Protein 2Y7L (pdb70)

Radius of gyration: 22.18 Å; Cα contacts (8 Å, |Δi|>4): 935; chains: 2; bounding box: 36×71×47 Å

Secondary structure (DSSP, 8-state):
--B----EEEEEEEEE---SSSPPSSTTSS-EEEEEEEEEETTT--TT-EEEEEEETEEEESSS-SEEEEEETTEEEEEEEEE--TTT-SEEEEEEEEPP-SS--SEEEEEEEEEEEE----SSSHHHHHHTTS--SEEEEEEEEETTEEEEEEEEEPPP-S-TTS-EEEEEEEGGGTEEEEEEEPPP-TT-EEEEEEEEEE-TTEEEEEEEEEEEEEESB-TTS-BS--B---EEEEE-SSEEEEEE--B-TTEEEEEEEEEEESSTTEEEEEE--EEEETTS-EEE--EEEEEEPPPP---EEEEEEE--/-EEEE--

Sequence (319 aa):
RKTTITGVFNSFDSLTWTRSVEYVYKGPETPTWNAVLGWSLNSTTADPGDTFTLILPCVFKFITTQTSVDLTADGVSYATCDFNAGEEFTTFSSLSCTVNSVSVSYARVSGTVKLPITFNVGGTGSSSVDLADSKCFTAGKNTVTFMDGDTKISTTVDFDASPVSPSGYITSSRIIPSLNKLSSLFVVPQCENGYTSGIMGFVASNGATIDCSSNVVNIGISKGLNDWNFPVSSESFSYTKTCTSTSITVEFQNVPAGYRPFVDAYISAENIDKYTLTYANEYTCENGNTVVDPFTLTWWGYKNSEADSDGDVIVVAKQAGDV

GO terms:
  GO:0007155 cell adhesion (P, IDA)
  GO:0043709 cell adhesion involved in single-species biofilm formation (P, IMP)
  GO:0043710 cell adhesion involved in multi-species biofilm formation (P, IMP)

Solvent-accessible surface area: 13767 Å² total; per-residue (Å²): 266,98,97,21,84,28,5,1,77,40,15,73,45,20,75,41,73,123,21,7,112,119,19,56,83,0,0,10,1,0,0,5,14,0,34,0,4,1,44,2,52,46,121,87,5,73,75,38,2,61,1,59,0,52,0,36,22,0,2,1,9,0,15,123,47,115,33,8,48,0,33,1,124,78,65,36,9,0,38,0,67,28,65,35,0,5,23,129,57,46,78,0,14,0,47,3,54,2,35,93,46,130,109,82,16,12,113,2,57,16,45,1,90,0,0,0,1,0,1,0,0,6,2,10,24,98,20,0,30,43,4,3,140,35,20,85,43,27,157,18,85,1,35,0,53,1,44,150,63,141,11,59,26,79,14,91,0,64,45,16,103,76,65,74,64,30,78,10,33,17,1,6,12,0,50,78,62,111,50,0,3,0,1,0,0,1,8,79,2,127,86,0,0,63,40,4,44,0,0,1,74,9,44,163,41,7,62,7,25,47,96,57,34,42,26,0,5,0,101,28,37,25,61,3,6,7,0,40,19,46,66,105,31,67,90,88,100,74,36,62,62,77,23,2,50,0,104,3,111,100,1,73,59,51,42,13,0,0,0,2,0,26,0,41,16,168,77,48,64,101,7,33,0,54,0,40,1,51,28,18,31,75,164,42,135,75,57,98,65,77,31,36,12,20,7,89,20,20,166,71,39,125,5,85,24,86,12,106,51,85,103,150,120,143,74,14,5,0,10

CATH classification: 2.60.40.1280 (+1 more: 2.60.40.2430)

Foldseek 3Di:
DEEDWCQFPAFDDKDADAFDPDFDFFQQGWWIKIKTKGKFFCVRADFFHKWKKKFAQWAFFQAPDQWAFADAPPWGQKIWGWAGCHLPARITMTIMGGHDGPDDFGMKMWMKITITGGALAAAQRPSNLVNVPVDAAAKDKGWMGIPPDIYIDIDGGHFGPDDLQAKDWDWAQRPVVQKIKIKIWAGDQQFWFFKWKKWKFWDPQKWWDPVFKAKAKAQFHGSHSHGNHGHDFDWDWDGDRGIIMIIGGIDGHRIIIMMMTMMHGNPSFWIKIKIFHWTGHDVGDIDTDIDMDIHGDTHGDDMHMYIDTHGD/DDDDDDD

Structure (mmCIF, N/CA/C/O backbone):
data_2Y7L
#
_entry.id   2Y7L
#
_cell.length_a   35.581
_cell.length_b   69.273
_cell.length_c   122.223
_cell.angle_alpha   90.00
_cell.angle_beta   90.00
_cell.angle_gamma   90.00
#
_symmetry.space_group_name_H-M   'P 21 21 21'
#
loop_
_entity.id
_entity.type
_entity.pdbx_description
1 polymer 'AGGLUTININ-LIKE ALS9 PROTEIN'
2 polymer 'FIBRINOGEN GAMMA CHAIN, ISOFORM CRA_A'
3 water water
#
loop_
_atom_site.group_PDB
_atom_site.id
_atom_site.type_symbol
_atom_site.label_atom_id
_atom_site.label_alt_id
_atom_site.label_comp_id
_atom_site.label_asym_id
_atom_site.label_entity_id
_atom_site.label_seq_id
_atom_site.pdbx_PDB_ins_code
_atom_site.Cartn_x
_atom_site.Cartn_y
_atom_site.Cartn_z
_atom_site.occupancy
_atom_site.B_iso_or_equiv
_atom_site.auth_seq_id
_atom_site.auth_comp_id
_atom_site.auth_asym_id
_atom_site.auth_atom_id
_atom_site.pdbx_PDB_model_num
ATOM 1 N N . ARG A 1 1 ? 8.464 -13.417 -15.102 0.75 35.70 0 ARG A N 1
ATOM 2 C CA . ARG A 1 1 ? 8.490 -13.819 -16.527 0.75 32.77 0 ARG A CA 1
ATOM 3 C C . ARG A 1 1 ? 7.214 -13.446 -17.261 0.75 30.30 0 ARG A C 1
ATOM 4 O O . ARG A 1 1 ? 7.306 -13.186 -18.456 0.75 31.51 0 ARG A O 1
ATOM 12 N N . LYS A 1 2 ? 6.039 -13.417 -16.602 1.00 25.39 1 LYS A N 1
ATOM 13 C CA . LYS A 1 2 ? 4.788 -13.232 -17.354 1.00 24.24 1 LYS A CA 1
ATOM 14 C C . LYS A 1 2 ? 4.031 -11.960 -16.917 1.00 21.83 1 LYS A C 1
ATOM 15 O O . LYS A 1 2 ? 4.353 -11.396 -15.867 1.00 22.10 1 LYS A O 1
ATOM 21 N N . THR A 1 3 ? 3.092 -11.537 -17.769 1.00 20.32 2 THR A N 1
ATOM 22 C CA A THR A 1 3 ? 2.184 -10.415 -17.520 0.50 18.64 2 THR A CA 1
ATOM 23 C CA B THR A 1 3 ? 2.199 -10.422 -17.462 0.50 19.44 2 THR A CA 1
ATOM 24 C C . THR A 1 3 ? 0.889 -10.950 -16.963 1.00 18.81 2 THR A C 1
ATOM 25 O O . THR A 1 3 ? 0.263 -11.854 -17.558 1.00 21.35 2 THR A O 1
ATOM 32 N N . ILE A 1 4 ? 0.473 -10.424 -15.820 1.00 15.24 3 ILE A N 1
ATOM 33 C CA . ILE A 1 4 ? -0.813 -10.816 -15.302 1.00 15.73 3 ILE A CA 1
ATOM 34 C C . ILE A 1 4 ? -1.762 -9.642 -15.412 1.00 14.72 3 ILE A C 1
ATOM 35 O O . ILE A 1 4 ? -1.272 -8.506 -15.585 1.00 14.10 3 ILE A O 1
ATOM 40 N N . THR A 1 5 ? -3.033 -9.896 -15.426 1.00 14.32 4 THR A N 1
ATOM 41 C CA . THR A 1 5 ? -3.995 -8.792 -15.582 1.00 14.91 4 THR A CA 1
ATOM 42 C C . THR A 1 5 ? -5.061 -8.967 -14.546 1.00 15.83 4 THR A C 1
ATOM 43 O O . THR A 1 5 ? -5.225 -10.043 -13.931 1.00 17.46 4 THR A O 1
ATOM 47 N N . GLY A 1 6 ? -5.835 -7.917 -14.373 1.00 15.25 5 GLY A N 1
ATOM 48 C CA . GLY A 1 6 ? -6.900 -7.959 -13.385 1.00 15.34 5 GLY A CA 1
ATOM 49 C C . GLY A 1 6 ? -6.476 -7.886 -11.916 1.00 14.63 5 GLY A C 1
ATOM 50 O O . GLY A 1 6 ? -7.262 -8.248 -11.029 1.00 14.85 5 GLY A O 1
ATOM 51 N N . VAL A 1 7 ? -5.258 -7.419 -11.637 1.00 11.60 6 VAL A N 1
ATOM 52 C CA . VAL A 1 7 ? -4.826 -7.196 -10.267 1.00 11.66 6 VAL A CA 1
ATOM 53 C C . VAL A 1 7 ? -5.619 -6.046 -9.592 1.00 9.61 6 VAL A C 1
ATOM 54 O O . VAL A 1 7 ? -6.100 -6.182 -8.453 1.00 10.64 6 VAL A O 1
ATOM 58 N N . PHE A 1 8 ? -5.765 -4.946 -10.372 1.00 9.50 7 PHE A N 1
ATOM 59 C CA . PHE A 1 8 ? -6.680 -3.874 -9.941 1.00 9.39 7 PHE A CA 1
ATOM 60 C C . PHE A 1 8 ? -8.069 -4.225 -10.331 1.00 9.92 7 PHE A C 1
ATOM 61 O O . PHE A 1 8 ? -8.379 -4.249 -11.520 1.00 12.79 7 PHE A O 1
ATOM 69 N N . ASN A 1 9 ? -8.889 -4.486 -9.311 1.00 10.01 8 ASN A N 1
ATOM 70 C CA . ASN A 1 9 ? -10.199 -5.116 -9.531 1.00 10.67 8 ASN A CA 1
ATOM 71 C C . ASN A 1 9 ? -11.430 -4.331 -9.122 1.00 9.96 8 ASN A C 1
ATOM 72 O O . ASN A 1 9 ? -12.559 -4.746 -9.359 1.00 12.08 8 ASN A O 1
ATOM 77 N N . SER A 1 10 ? -11.190 -3.088 -8.634 1.00 9.55 9 SER A N 1
ATOM 78 C CA . SER A 1 10 ? -12.349 -2.247 -8.296 1.00 9.52 9 SER A CA 1
ATOM 79 C C . SER A 1 10 ? -11.898 -0.797 -8.246 1.00 8.74 9 SER A C 1
ATOM 80 O O . SER A 1 10 ? -10.748 -0.537 -7.888 1.00 8.25 9 SER A O 1
ATOM 83 N N . PHE A 1 11 ? -12.805 0.119 -8.522 1.00 8.80 10 PHE A N 1
ATOM 84 C CA . PHE A 1 11 ? -12.555 1.546 -8.347 1.00 7.49 10 PHE A CA 1
ATOM 85 C C . PHE A 1 11 ? -13.504 1.991 -7.286 1.00 9.07 10 PHE A C 1
ATOM 86 O O . PHE A 1 11 ? -14.742 2.130 -7.520 1.00 11.31 10 PHE A O 1
ATOM 94 N N . ASP A 1 12 ? -13.011 2.131 -6.073 1.00 8.98 11 ASP A N 1
ATOM 95 C CA . ASP A 1 12 ? -13.819 2.290 -4.841 1.00 9.68 11 ASP A CA 1
ATOM 96 C C . ASP A 1 12 ? -14.347 3.669 -4.613 1.00 9.71 11 ASP A C 1
ATOM 97 O O . ASP A 1 12 ? -15.523 3.881 -4.292 1.00 10.44 11 ASP A O 1
ATOM 102 N N . SER A 1 13 ? -13.508 4.693 -4.864 1.00 8.45 12 SER A N 1
ATOM 103 C CA . SER A 1 13 ? -13.943 6.093 -4.605 1.00 7.97 12 SER A CA 1
ATOM 104 C C . SER A 1 13 ? -13.029 7.053 -5.281 1.00 6.41 12 SER A C 1
ATOM 105 O O . SER A 1 13 ? -11.891 6.686 -5.626 1.00 7.18 12 SER A O 1
ATOM 108 N N . LEU A 1 14 ? -13.504 8.258 -5.575 1.00 7.41 13 LEU A N 1
ATOM 109 C CA . LEU A 1 14 ? -12.725 9.350 -6.209 1.00 6.46 13 LEU A CA 1
ATOM 110 C C . LEU A 1 14 ? -13.166 10.633 -5.529 1.00 7.30 13 LEU A C 1
ATOM 111 O O . LEU A 1 14 ? -14.294 11.059 -5.721 1.00 8.91 13 LEU A O 1
ATOM 116 N N . THR A 1 15 ? -12.258 11.242 -4.771 1.00 7.21 14 THR A N 1
ATOM 117 C CA . THR A 1 15 ? -12.598 12.300 -3.827 1.00 8.39 14 THR A CA 1
ATOM 118 C C . THR A 1 15 ? -11.574 13.431 -4.014 1.00 7.40 14 THR A C 1
ATOM 119 O O . THR A 1 15 ? -10.364 13.224 -4.033 1.00 7.89 14 THR A O 1
ATOM 123 N N . TRP A 1 16 ? -12.055 14.646 -4.057 1.00 7.25 15 TRP A N 1
ATOM 124 C CA . TRP A 1 16 ? -11.180 15.792 -4.184 1.00 7.40 15 TRP A CA 1
ATOM 125 C C . TRP A 1 16 ? -10.911 16.425 -2.861 1.00 8.09 15 TRP A C 1
ATOM 126 O O . TRP A 1 16 ? -11.855 16.656 -2.067 1.00 9.90 15 TRP A O 1
ATOM 137 N N . THR A 1 17 ? -9.669 16.781 -2.595 1.00 7.70 16 THR A N 1
ATOM 138 C CA . THR A 1 17 ? -9.277 17.599 -1.421 1.00 9.77 16 THR A CA 1
ATOM 139 C C . THR A 1 17 ? -8.358 18.696 -1.909 1.00 8.00 16 THR A C 1
ATOM 140 O O . THR A 1 17 ? -7.381 18.463 -2.593 1.00 8.24 16 THR A O 1
ATOM 144 N N . ARG A 1 18 ? -8.628 19.919 -1.465 1.00 7.46 17 ARG A N 1
ATOM 145 C CA . ARG A 1 18 ? -7.827 21.041 -1.947 1.00 7.92 17 ARG A CA 1
ATOM 146 C C . ARG A 1 18 ? -6.352 20.960 -1.539 1.00 7.42 17 ARG A C 1
ATOM 147 O O . ARG A 1 18 ? -5.998 20.809 -0.371 1.00 9.29 17 ARG A O 1
ATOM 155 N N . SER A 1 19 ? -5.478 21.077 -2.573 1.00 6.28 18 SER A N 1
ATOM 156 C CA . SER A 1 19 ? -4.050 21.139 -2.311 1.00 6.66 18 SER A CA 1
ATOM 157 C C . SER A 1 19 ? -3.384 22.367 -2.933 1.00 7.69 18 SER A C 1
ATOM 158 O O . SER A 1 19 ? -2.119 22.480 -2.883 1.00 9.32 18 SER A O 1
ATOM 161 N N . VAL A 1 20 ? -4.205 23.322 -3.425 1.00 6.58 19 VAL A N 1
ATOM 162 C CA . VAL A 1 20 ? -3.606 24.528 -3.984 1.00 7.22 19 VAL A CA 1
ATOM 163 C C . VAL A 1 20 ? -4.566 25.677 -3.584 1.00 7.54 19 VAL A C 1
ATOM 164 O O . VAL A 1 20 ? -5.746 25.511 -3.539 1.00 8.07 19 VAL A O 1
ATOM 168 N N . GLU A 1 21 ? -4.061 26.877 -3.377 1.00 8.06 20 GLU A N 1
ATOM 169 C CA . GLU A 1 21 ? -4.892 28.045 -3.143 1.00 8.30 20 GLU A CA 1
ATOM 170 C C . GLU A 1 21 ? -5.436 28.576 -4.486 1.00 8.66 20 GLU A C 1
ATOM 171 O O . GLU A 1 21 ? -4.875 28.326 -5.593 1.00 8.19 20 GLU A O 1
ATOM 177 N N . TYR A 1 22 ? -6.553 29.326 -4.436 1.00 9.18 21 TYR A N 1
ATOM 178 C CA . TYR A 1 22 ? -7.037 30.192 -5.528 1.00 9.01 21 TYR A CA 1
ATOM 179 C C . TYR A 1 22 ? -7.836 29.462 -6.594 1.00 9.19 21 TYR A C 1
ATOM 180 O O . TYR A 1 22 ? -8.928 29.905 -6.970 1.00 12.78 21 TYR A O 1
ATOM 189 N N . VAL A 1 23 ? -7.384 28.305 -7.014 1.00 7.86 22 VAL A N 1
ATOM 190 C CA . VAL A 1 23 ? -7.983 27.667 -8.143 1.00 7.76 22 VAL A CA 1
ATOM 191 C C . VAL A 1 23 ? -9.335 27.068 -7.778 1.00 7.75 22 VAL A C 1
ATOM 192 O O . VAL A 1 23 ? -9.478 26.452 -6.715 1.00 8.26 22 VAL A O 1
ATOM 196 N N . TYR A 1 24 ? -10.320 27.244 -8.656 1.00 7.10 23 TYR A N 1
ATOM 197 C CA . TYR A 1 24 ? -11.626 26.630 -8.475 1.00 7.36 23 TYR A CA 1
ATOM 198 C C . TYR A 1 24 ? -11.490 25.100 -8.400 1.00 6.94 23 TYR A C 1
ATOM 199 O O . TYR A 1 24 ? -10.567 24.488 -8.977 1.00 7.97 23 TYR A O 1
ATOM 208 N N . LYS A 1 25 ? -12.492 24.427 -7.844 1.00 8.07 24 LYS A N 1
ATOM 209 C CA . LYS A 1 25 ? -12.522 22.941 -7.809 1.00 7.63 24 LYS A CA 1
ATOM 210 C C . LYS A 1 25 ? -12.915 22.466 -9.170 1.00 7.19 24 LYS A C 1
ATOM 211 O O . LYS A 1 25 ? -13.919 22.809 -9.739 1.00 8.36 24 LYS A O 1
ATOM 217 N N . GLY A 1 26 ? -12.135 21.561 -9.712 1.00 8.12 25 GLY A N 1
ATOM 218 C CA . GLY A 1 26 ? -12.403 21.012 -11.049 1.00 8.22 25 GLY A CA 1
ATOM 219 C C . GLY A 1 26 ? -11.409 19.830 -11.276 1.00 6.15 25 GLY A C 1
ATOM 220 O O . GLY A 1 26 ? -10.579 19.511 -10.382 1.00 6.98 25 GLY A O 1
ATOM 221 N N . PRO A 1 27 ? -11.570 19.166 -12.416 1.00 6.43 26 PRO A N 1
ATOM 222 C CA . PRO A 1 27 ? -10.751 17.966 -12.711 1.00 5.73 26 PRO A CA 1
ATOM 223 C C . PRO A 1 27 ? -9.235 18.167 -12.632 1.00 5.02 26 PRO A C 1
ATOM 224 O O . PRO A 1 27 ? -8.515 17.183 -12.294 1.00 4.65 26 PRO A O 1
ATOM 228 N N . GLU A 1 28 ? -8.742 19.339 -13.076 1.00 5.68 27 GLU A N 1
ATOM 229 C CA . GLU A 1 28 ? -7.288 19.579 -13.003 1.00 5.08 27 GLU A CA 1
ATOM 230 C C . GLU A 1 28 ? -6.741 20.010 -11.672 1.00 4.92 27 GLU A C 1
ATOM 231 O O . GLU A 1 28 ? -5.501 20.062 -11.507 1.00 5.33 27 GLU A O 1
ATOM 237 N N . THR A 1 29 ? -7.670 20.363 -10.718 1.00 5.15 28 THR A N 1
ATOM 238 C CA . THR A 1 29 ? -7.222 20.995 -9.530 1.00 5.91 28 THR A CA 1
ATOM 239 C C . THR A 1 29 ? -6.656 19.997 -8.505 1.00 5.40 28 THR A C 1
ATOM 240 O O . THR A 1 29 ? -7.355 19.091 -8.128 1.00 6.24 28 THR A O 1
ATOM 244 N N . PRO A 1 30 ? -5.378 20.232 -8.075 1.00 4.78 29 PRO A N 1
ATOM 245 C CA . PRO A 1 30 ? -4.862 19.287 -7.045 1.00 5.96 29 PRO A CA 1
ATOM 246 C C . PRO A 1 30 ? -5.774 19.318 -5.807 1.00 6.18 29 PRO A C 1
ATOM 247 O O . PRO A 1 30 ? -6.136 20.431 -5.314 1.00 5.72 29 PRO A O 1
ATOM 251 N N . THR A 1 31 ? -6.157 18.167 -5.243 1.00 5.56 30 THR A N 1
ATOM 252 C CA . THR A 1 31 ? -5.750 16.794 -5.633 1.00 4.43 30 THR A CA 1
ATOM 253 C C . THR A 1 31 ? -6.990 15.919 -5.591 1.00 5.28 30 THR A C 1
ATOM 254 O O . THR A 1 31 ? -7.768 15.938 -4.579 1.00 6.26 30 THR A O 1
ATOM 258 N N . TRP A 1 32 ? -7.085 15.058 -6.578 1.00 5.34 31 TRP A N 1
ATOM 259 C CA . TRP A 1 32 ? -8.072 13.943 -6.573 1.00 4.82 31 TRP A CA 1
ATOM 260 C C . TRP A 1 32 ? -7.406 12.696 -6.060 1.00 5.41 31 TRP A C 1
ATOM 261 O O . TRP A 1 32 ? -6.289 12.383 -6.424 1.00 6.17 31 TRP A O 1
ATOM 272 N N . ASN A 1 33 ? -8.066 11.990 -5.161 1.00 4.93 32 ASN A N 1
ATOM 273 C CA . ASN A 1 33 ? -7.558 10.695 -4.663 1.00 5.48 32 ASN A CA 1
ATOM 274 C C . ASN A 1 33 ? -8.472 9.604 -5.139 1.00 5.78 32 ASN A C 1
ATOM 275 O O . ASN A 1 33 ? -9.697 9.605 -4.830 1.00 6.15 32 ASN A O 1
ATOM 280 N N . ALA A 1 34 ? -7.861 8.700 -5.935 1.00 5.17 33 ALA A N 1
ATOM 281 C CA . ALA A 1 34 ? -8.572 7.487 -6.443 1.00 5.56 33 ALA A CA 1
ATOM 282 C C . ALA A 1 34 ? -8.198 6.347 -5.546 1.00 6.53 33 ALA A C 1
ATOM 283 O O . ALA A 1 34 ? -7.006 6.039 -5.420 1.00 6.62 33 ALA A O 1
ATOM 285 N N . VAL A 1 35 ? -9.178 5.685 -4.944 1.00 5.92 34 VAL A N 1
ATOM 286 C CA . VAL A 1 35 ? -8.941 4.491 -4.143 1.00 6.78 34 VAL A CA 1
ATOM 287 C C . VAL A 1 35 ? -9.375 3.286 -4.921 1.00 6.87 34 VAL A C 1
ATOM 288 O O . VAL A 1 35 ? -10.528 3.189 -5.336 1.00 7.96 34 VAL A O 1
ATOM 292 N N . LEU A 1 36 ? -8.412 2.359 -5.182 1.00 6.97 35 LEU A N 1
ATOM 293 C CA . LEU A 1 36 ? -8.646 1.184 -6.003 1.00 6.93 35 LEU A CA 1
ATOM 294 C C . LEU A 1 36 ? -8.438 -0.059 -5.218 1.00 7.57 35 LEU A C 1
ATOM 295 O O . LEU A 1 36 ? -7.573 -0.091 -4.344 1.00 8.66 35 LEU A O 1
ATOM 300 N N . GLY A 1 37 ? -9.245 -1.091 -5.492 1.00 7.42 36 GLY A N 1
ATOM 301 C CA . GLY A 1 37 ? -9.015 -2.458 -4.867 1.00 7.82 36 GLY A CA 1
ATOM 302 C C . GLY A 1 37 ? -7.999 -3.193 -5.678 1.00 8.39 36 GLY A C 1
ATOM 303 O O . GLY A 1 37 ? -7.953 -3.095 -6.948 1.00 9.92 36 GLY A O 1
ATOM 304 N N . TRP A 1 38 ? -7.127 -3.961 -4.978 1.00 7.64 37 TRP A N 1
ATOM 305 C CA . TRP A 1 38 ? -6.113 -4.793 -5.657 1.00 9.07 37 TRP A CA 1
ATOM 306 C C . TRP A 1 38 ? -6.053 -6.175 -4.984 1.00 9.87 37 TRP A C 1
ATOM 307 O O . TRP A 1 38 ? -6.408 -6.351 -3.791 1.00 10.22 37 TRP A O 1
ATOM 318 N N . SER A 1 39 ? -5.673 -7.202 -5.759 1.00 10.70 38 SER A N 1
ATOM 319 C CA . SER A 1 39 ? -5.545 -8.572 -5.142 1.00 13.03 38 SER A CA 1
ATOM 320 C C . SER A 1 39 ? -4.433 -9.269 -5.905 1.00 12.05 38 SER A C 1
ATOM 321 O O . SER A 1 39 ? -4.332 -9.175 -7.159 1.00 13.09 38 SER A O 1
ATOM 324 N N . LEU A 1 40 ? -3.628 -10.033 -5.152 1.00 11.82 39 LEU A N 1
ATOM 325 C CA . LEU A 1 40 ? -2.660 -10.960 -5.722 1.00 14.00 39 LEU A CA 1
ATOM 326 C C . LEU A 1 40 ? -2.884 -12.363 -5.140 1.00 14.64 39 LEU A C 1
ATOM 327 O O . LEU A 1 40 ? -3.033 -12.545 -3.933 1.00 15.43 39 LEU A O 1
ATOM 332 N N . ASN A 1 41 ? -2.844 -13.375 -5.994 1.00 15.74 40 ASN A N 1
ATOM 333 C CA . ASN A 1 41 ? -3.004 -14.802 -5.519 1.00 17.11 40 ASN A CA 1
ATOM 334 C C . ASN A 1 41 ? -1.716 -15.531 -5.877 1.00 17.89 40 ASN A C 1
ATOM 335 O O . ASN A 1 41 ? -1.301 -15.484 -7.011 1.00 17.91 40 ASN A O 1
ATOM 340 N N . SER A 1 42 ? -1.042 -16.190 -4.932 1.00 19.11 41 SER A N 1
ATOM 341 C CA . SER A 1 42 ? 0.248 -16.800 -5.304 1.00 21.29 41 SER A CA 1
ATOM 342 C C . SER A 1 42 ? 0.096 -18.005 -6.226 1.00 21.67 41 SER A C 1
ATOM 343 O O . SER A 1 42 ? 1.079 -18.425 -6.831 1.00 22.56 41 SER A O 1
ATOM 346 N N . THR A 1 43 ? -1.119 -18.512 -6.340 1.00 22.06 42 THR A N 1
ATOM 347 C CA . THR A 1 43 ? -1.429 -19.580 -7.289 1.00 23.25 42 THR A CA 1
ATOM 348 C C . THR A 1 43 ? -1.392 -19.043 -8.731 1.00 23.64 42 THR A C 1
ATOM 349 O O . THR A 1 43 ? -1.261 -19.825 -9.677 1.00 25.83 42 THR A O 1
ATOM 353 N N . THR A 1 44 ? -1.495 -17.729 -8.941 1.00 23.05 43 THR A N 1
ATOM 354 C CA . THR A 1 44 ? -1.613 -17.200 -10.291 1.00 22.51 43 THR A CA 1
ATOM 355 C C . THR A 1 44 ? -0.631 -16.056 -10.575 1.00 22.28 43 THR A C 1
ATOM 356 O O . THR A 1 44 ? -0.597 -15.516 -11.702 1.00 23.41 43 THR A O 1
ATOM 360 N N . ALA A 1 45 ? 0.180 -15.682 -9.572 1.00 20.77 44 ALA A N 1
ATOM 361 C CA . ALA A 1 45 ? 1.188 -14.643 -9.698 1.00 20.18 44 ALA A CA 1
ATOM 362 C C . ALA A 1 45 ? 2.472 -15.069 -8.979 1.00 20.94 44 ALA A C 1
ATOM 363 O O . ALA A 1 45 ? 2.412 -15.445 -7.800 1.00 20.56 44 ALA A O 1
ATOM 365 N N . ASP A 1 46 ? 3.610 -14.954 -9.661 1.00 21.08 45 ASP A N 1
ATOM 366 C CA . ASP A 1 46 ? 4.952 -15.213 -9.114 1.00 21.86 45 ASP A CA 1
ATOM 367 C C . ASP A 1 46 ? 5.760 -13.942 -8.985 1.00 20.75 45 ASP A C 1
ATOM 368 O O . ASP A 1 46 ? 5.534 -13.010 -9.773 1.00 20.06 45 ASP A O 1
ATOM 373 N N . PRO A 1 47 ? 6.696 -13.860 -8.033 1.00 19.39 46 PRO A N 1
ATOM 374 C CA . PRO A 1 47 ? 7.645 -12.777 -7.962 1.00 19.37 46 PRO A CA 1
ATOM 375 C C . PRO A 1 47 ? 8.344 -12.548 -9.284 1.00 18.75 46 PRO A C 1
ATOM 376 O O . PRO A 1 47 ? 8.784 -13.521 -9.948 1.00 20.49 46 PRO A O 1
ATOM 380 N N . GLY A 1 48 ? 8.382 -11.265 -9.711 1.00 18.92 47 GLY A N 1
ATOM 381 C CA . GLY A 1 48 ? 8.878 -10.893 -11.030 1.00 17.97 47 GLY A CA 1
ATOM 382 C C . GLY A 1 48 ? 7.826 -10.730 -12.117 1.00 17.43 47 GLY A C 1
ATOM 383 O O . GLY A 1 48 ? 8.106 -10.153 -13.135 1.00 18.85 47 GLY A O 1
ATOM 384 N N . ASP A 1 49 ? 6.636 -11.253 -11.909 1.00 16.58 48 ASP A N 1
ATOM 385 C CA . ASP A 1 49 ? 5.544 -11.079 -12.862 1.00 16.25 48 ASP A CA 1
ATOM 386 C C . ASP A 1 49 ? 5.221 -9.540 -12.880 1.00 15.40 48 ASP A C 1
ATOM 387 O O . ASP A 1 49 ? 5.403 -8.838 -11.866 1.00 15.78 48 ASP A O 1
ATOM 392 N N . THR A 1 50 ? 4.816 -9.049 -14.046 1.00 14.63 49 THR A N 1
ATOM 393 C CA . THR A 1 50 ? 4.476 -7.609 -14.184 1.00 14.18 49 THR A CA 1
ATOM 394 C C . THR A 1 50 ? 2.992 -7.452 -14.537 1.00 13.00 49 THR A C 1
ATOM 395 O O . THR A 1 50 ? 2.308 -8.351 -14.963 1.00 14.47 49 THR A O 1
ATOM 399 N N . PHE A 1 51 ? 2.456 -6.245 -14.206 1.00 11.71 50 PHE A N 1
ATOM 400 C CA . PHE A 1 51 ? 1.069 -5.866 -14.503 1.00 10.57 50 PHE A CA 1
ATOM 401 C C . PHE A 1 51 ? 1.063 -4.347 -14.592 1.00 11.02 50 PHE A C 1
ATOM 402 O O . PHE A 1 51 ? 1.899 -3.695 -14.016 1.00 11.61 50 PHE A O 1
ATOM 410 N N . THR A 1 52 ? 0.092 -3.834 -15.286 1.00 11.05 51 THR A N 1
ATOM 411 C CA . THR A 1 52 ? 0.045 -2.389 -15.627 1.00 12.06 51 THR A CA 1
ATOM 412 C C . THR A 1 52 ? -1.375 -1.898 -15.479 1.00 10.51 51 THR A C 1
ATOM 413 O O . THR A 1 52 ? -2.364 -2.555 -15.877 1.00 13.42 51 THR A O 1
ATOM 417 N N . LEU A 1 53 ? -1.470 -0.652 -14.983 1.00 8.78 52 LEU A N 1
ATOM 418 C CA . LEU A 1 53 ? -2.766 -0.026 -14.878 1.00 7.72 52 LEU A CA 1
ATOM 419 C C . LEU A 1 53 ? -2.729 1.221 -15.778 1.00 6.96 52 LEU A C 1
ATOM 420 O O . LEU A 1 53 ? -1.775 2.015 -15.664 1.00 7.37 52 LEU A O 1
ATOM 425 N N . ILE A 1 54 ? -3.706 1.400 -16.647 1.00 6.72 53 ILE A N 1
ATOM 426 C CA . ILE A 1 54 ? -3.789 2.549 -17.472 1.00 6.93 53 ILE A CA 1
ATOM 427 C C . ILE A 1 54 ? -4.831 3.475 -16.903 1.00 6.10 53 ILE A C 1
ATOM 428 O O . ILE A 1 54 ? -5.982 3.092 -16.584 1.00 7.05 53 ILE A O 1
ATOM 433 N N . LEU A 1 55 ? -4.488 4.772 -16.880 1.00 6.24 54 LEU A N 1
ATOM 434 C CA . LEU A 1 55 ? -5.356 5.826 -16.324 1.00 5.75 54 LEU A CA 1
ATOM 435 C C . LEU A 1 55 ? -5.654 6.838 -17.419 1.00 7.06 54 LEU A C 1
ATOM 436 O O . LEU A 1 55 ? -4.909 7.906 -17.560 1.00 5.56 54 LEU A O 1
ATOM 441 N N . PRO A 1 56 ? -6.701 6.596 -18.236 1.00 5.75 55 PRO A N 1
ATOM 442 C CA . PRO A 1 56 ? -7.032 7.550 -19.322 1.00 6.36 55 PRO A CA 1
ATOM 443 C C . PRO A 1 56 ? -7.319 8.935 -18.780 1.00 6.19 55 PRO A C 1
ATOM 444 O O . PRO A 1 56 ? -7.910 9.097 -17.674 1.00 6.54 55 PRO A O 1
ATOM 448 N N . CYS A 1 57 ? -6.854 9.974 -19.519 1.00 5.60 56 CYS A N 1
ATOM 449 C CA . CYS A 1 57 ? -7.213 11.358 -19.207 1.00 6.26 56 CYS A CA 1
ATOM 450 C C . CYS A 1 57 ? -6.655 11.857 -17.889 1.00 5.85 56 CYS A C 1
ATOM 451 O O . CYS A 1 57 ? -7.138 12.854 -17.326 1.00 5.94 56 CYS A O 1
ATOM 454 N N . VAL A 1 58 ? -5.641 11.144 -17.363 1.00 5.50 57 VAL A N 1
ATOM 455 C CA . VAL A 1 58 ? -4.940 11.560 -16.150 1.00 5.18 57 VAL A CA 1
ATOM 456 C C . VAL A 1 58 ? -3.581 12.249 -16.539 1.00 5.02 57 VAL A C 1
ATOM 457 O O . VAL A 1 58 ? -2.782 11.655 -17.245 1.00 5.83 57 VAL A O 1
ATOM 461 N N . PHE A 1 59 ? -3.410 13.504 -16.131 1.00 4.94 58 PHE A N 1
ATOM 462 C CA . PHE A 1 59 ? -2.174 14.205 -16.478 1.00 4.99 58 PHE A CA 1
ATOM 463 C C . PHE A 1 59 ? -0.982 13.758 -15.697 1.00 5.30 58 PHE A C 1
ATOM 464 O O . PHE A 1 59 ? 0.083 13.555 -16.252 1.00 5.48 58 PHE A O 1
ATOM 472 N N . LYS A 1 60 ? -1.133 13.615 -14.379 1.00 4.71 59 LYS A N 1
ATOM 473 C CA . LYS A 1 60 ? 0.022 13.334 -13.525 1.00 4.73 59 LYS A CA 1
ATOM 474 C C . LYS A 1 60 ? -0.413 12.866 -12.180 1.00 4.76 59 LYS A C 1
ATOM 475 O O . LYS A 1 60 ? -1.619 12.881 -11.865 1.00 5.01 59 LYS A O 1
ATOM 481 N N . PHE A 1 61 ? 0.530 12.357 -11.400 1.00 5.65 60 PHE A N 1
ATOM 482 C CA . PHE A 1 61 ? 0.368 11.981 -9.980 1.00 5.99 60 PHE A CA 1
ATOM 483 C C . PHE A 1 61 ? 0.849 13.083 -9.166 1.00 6.45 60 PHE A C 1
ATOM 484 O O . PHE A 1 61 ? 1.959 13.619 -9.428 1.00 6.71 60 PHE A O 1
ATOM 492 N N . ILE A 1 62 ? 0.077 13.494 -8.120 1.00 5.28 61 ILE A N 1
ATOM 493 C CA . ILE A 1 62 ? 0.424 14.620 -7.256 1.00 6.05 61 ILE A CA 1
ATOM 494 C C . ILE A 1 62 ? 1.240 14.090 -6.074 1.00 6.82 61 ILE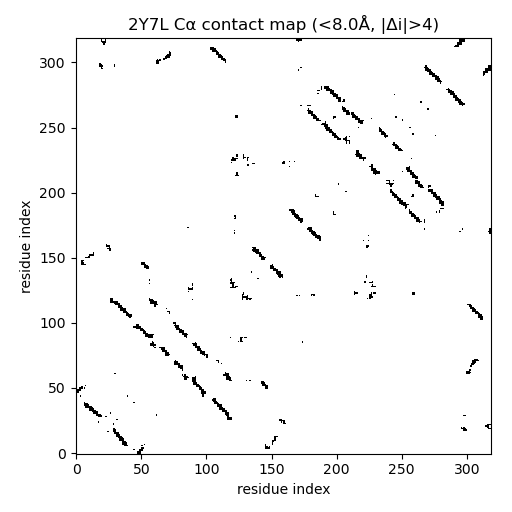 A C 1
ATOM 495 O O . ILE A 1 62 ? 0.831 14.124 -4.939 1.00 7.01 61 ILE A O 1
ATOM 500 N N . THR A 1 63 ? 2.431 13.601 -6.428 1.00 7.26 62 THR A N 1
ATOM 501 C CA . THR A 1 63 ? 3.387 13.045 -5.456 1.00 8.55 62 THR A CA 1
ATOM 502 C C . THR A 1 63 ? 4.784 13.148 -6.051 1.00 9.01 62 THR A C 1
ATOM 503 O O . THR A 1 63 ? 4.923 13.102 -7.294 1.00 11.17 62 THR A O 1
ATOM 507 N N . THR A 1 64 ? 5.776 13.319 -5.170 1.00 10.03 63 THR A N 1
ATOM 508 C CA . THR A 1 64 ? 7.183 13.214 -5.597 1.00 9.95 63 THR A CA 1
ATOM 509 C C . THR A 1 64 ? 7.698 11.766 -5.524 1.00 10.26 63 THR A C 1
ATOM 510 O O . THR A 1 64 ? 8.862 11.505 -5.931 1.00 11.80 63 THR A O 1
ATOM 514 N N . GLN A 1 65 ? 6.875 10.809 -5.112 1.00 8.87 64 GLN A N 1
ATOM 515 C CA . GLN A 1 65 ? 7.348 9.426 -5.076 1.00 9.47 64 GLN A CA 1
ATOM 516 C C . GLN A 1 65 ? 7.596 8.892 -6.427 1.00 9.11 64 GLN A C 1
ATOM 517 O O . GLN A 1 65 ? 6.799 9.178 -7.321 1.00 10.00 64 GLN A O 1
ATOM 523 N N . THR A 1 66 ? 8.632 8.079 -6.608 1.00 10.55 65 THR A N 1
ATOM 524 C CA . THR A 1 66 ? 8.836 7.439 -7.897 1.00 11.30 65 THR A CA 1
ATOM 525 C C . THR A 1 66 ? 7.937 6.201 -8.026 1.00 9.33 65 THR A C 1
ATOM 526 O O . THR A 1 66 ? 7.610 5.757 -9.125 1.00 9.60 65 THR A O 1
ATOM 530 N N . SER A 1 67 ? 7.564 5.609 -6.902 1.00 9.61 66 SER A N 1
ATOM 531 C CA . SER A 1 67 ? 6.772 4.369 -6.921 1.00 11.18 66 SER A CA 1
ATOM 532 C C . SER A 1 67 ? 5.941 4.317 -5.686 1.00 10.68 66 SER A C 1
ATOM 533 O O . SER A 1 67 ? 6.202 5.031 -4.721 1.00 10.85 66 SER A O 1
ATOM 536 N N . VAL A 1 68 ? 4.963 3.407 -5.707 1.00 9.99 67 VAL A N 1
ATOM 537 C CA . VAL A 1 68 ? 4.169 3.050 -4.521 1.00 10.77 67 VAL A CA 1
ATOM 538 C C . VAL A 1 68 ? 4.127 1.521 -4.384 1.00 9.72 67 VAL A C 1
ATOM 539 O O . VAL A 1 68 ? 4.011 0.851 -5.368 1.00 10.27 67 VAL A O 1
ATOM 543 N N . ASP A 1 69 ? 4.205 1.008 -3.149 1.00 9.51 68 ASP A N 1
ATOM 544 C CA . ASP A 1 69 ? 4.075 -0.417 -2.970 1.00 10.23 68 ASP A CA 1
ATOM 545 C C . ASP A 1 69 ? 2.688 -0.783 -2.620 1.00 10.93 68 ASP A C 1
ATOM 546 O O . ASP A 1 69 ? 1.981 -0.009 -1.920 1.00 11.36 68 ASP A O 1
ATOM 551 N N . LEU A 1 70 ? 2.283 -1.963 -3.090 1.00 9.50 69 LEU A N 1
ATOM 552 C CA . LEU A 1 70 ? 1.021 -2.566 -2.655 1.00 9.76 69 LEU A CA 1
ATOM 553 C C . LEU A 1 70 ? 1.313 -3.370 -1.346 1.00 10.32 69 LEU A C 1
ATOM 554 O O . LEU A 1 70 ? 1.990 -4.415 -1.408 1.00 10.06 69 LEU A O 1
ATOM 559 N N . THR A 1 71 ? 0.875 -2.845 -0.214 1.00 10.75 70 THR A N 1
ATOM 560 C CA . THR A 1 71 ? 1.319 -3.409 1.036 1.00 13.64 70 THR A CA 1
ATOM 561 C C . THR A 1 71 ? 0.142 -3.891 1.876 1.00 14.76 70 THR A C 1
ATOM 562 O O . THR A 1 71 ? -0.969 -3.369 1.779 1.00 16.02 70 THR A O 1
ATOM 566 N N . ALA A 1 72 ? 0.407 -4.824 2.738 1.00 14.86 71 ALA A N 1
ATOM 567 C CA . ALA A 1 72 ? -0.590 -5.260 3.787 1.00 16.25 71 ALA A CA 1
ATOM 568 C C . ALA A 1 72 ? 0.191 -5.524 5.059 1.00 18.28 71 ALA A C 1
ATOM 569 O O . ALA A 1 72 ? 1.138 -6.350 5.032 1.00 18.49 71 ALA A O 1
ATOM 571 N N . ASP A 1 73 ? -0.190 -4.847 6.165 1.00 19.60 72 ASP A N 1
ATOM 572 C CA . ASP A 1 73 ? 0.472 -4.956 7.477 1.00 21.32 72 ASP A CA 1
ATOM 573 C C . ASP A 1 73 ? 1.998 -4.822 7.352 1.00 23.01 72 ASP A C 1
ATOM 574 O O . ASP A 1 73 ? 2.746 -5.617 7.937 1.00 24.91 72 ASP A O 1
ATOM 579 N N . GLY A 1 74 ? 2.454 -3.850 6.542 1.00 21.93 73 GLY A N 1
ATOM 580 C CA . GLY A 1 74 ? 3.876 -3.561 6.444 1.00 23.26 73 GLY A CA 1
ATOM 581 C C . GLY A 1 74 ? 4.668 -4.603 5.683 1.00 23.48 73 GLY A C 1
ATOM 582 O O . GLY A 1 74 ? 5.870 -4.695 5.843 1.00 26.84 73 GLY A O 1
ATOM 583 N N . VAL A 1 75 ? 3.993 -5.482 4.943 1.00 20.42 74 VAL A N 1
ATOM 584 C CA . VAL A 1 75 ? 4.679 -6.317 3.976 1.00 18.38 74 VAL A CA 1
ATOM 585 C C . VAL A 1 75 ? 4.392 -5.835 2.508 1.00 15.80 74 VAL A C 1
ATOM 586 O O . VAL A 1 75 ? 3.255 -5.595 2.156 1.00 14.03 74 VAL A O 1
ATOM 590 N N . SER A 1 76 ? 5.444 -5.663 1.712 1.00 15.45 75 SER A N 1
ATOM 591 C CA . SER A 1 76 ? 5.300 -5.199 0.325 1.00 14.95 75 SER A CA 1
ATOM 592 C C . SER A 1 76 ? 5.173 -6.345 -0.636 1.00 14.50 75 SER A C 1
ATOM 593 O O . SER A 1 76 ? 6.117 -7.086 -0.896 1.00 18.15 75 SER A O 1
ATOM 596 N N . TYR A 1 77 ? 4.009 -6.429 -1.270 1.00 12.17 76 TYR A N 1
ATOM 597 C CA . TYR A 1 77 ? 3.694 -7.508 -2.210 1.00 11.73 76 TYR A CA 1
ATOM 598 C C . TYR A 1 77 ? 4.009 -7.174 -3.667 1.00 12.51 76 TYR A C 1
ATOM 599 O O . TYR A 1 77 ? 4.167 -8.057 -4.517 1.00 12.32 76 TYR A O 1
ATOM 608 N N . ALA A 1 78 ? 4.045 -5.852 -3.960 1.00 11.53 77 ALA A N 1
ATOM 609 C CA . ALA A 1 78 ? 4.304 -5.455 -5.323 1.00 10.57 77 ALA A CA 1
ATOM 610 C C . ALA A 1 78 ? 4.773 -4.007 -5.292 1.00 10.61 77 ALA A C 1
ATOM 611 O O . ALA A 1 78 ? 4.488 -3.311 -4.322 1.00 10.21 77 ALA A O 1
ATOM 613 N N . THR A 1 79 ? 5.520 -3.604 -6.307 1.00 10.77 78 THR A N 1
ATOM 614 C CA . THR A 1 79 ? 5.979 -2.204 -6.467 1.00 10.95 78 THR A CA 1
ATOM 615 C C . THR A 1 79 ? 5.507 -1.672 -7.779 1.00 10.52 78 THR A C 1
ATOM 616 O O . THR A 1 79 ? 5.615 -2.305 -8.781 1.00 10.64 78 THR A O 1
ATOM 620 N N . CYS A 1 80 ? 4.855 -0.517 -7.729 1.00 9.61 79 CYS A N 1
ATOM 621 C CA . CYS A 1 80 ? 4.277 0.120 -8.948 1.00 8.61 79 CYS A CA 1
ATOM 622 C C . CYS A 1 80 ? 4.959 1.449 -9.208 1.00 9.68 79 CYS A C 1
ATOM 623 O O . CYS A 1 80 ? 4.873 2.367 -8.333 1.00 10.20 79 CYS A O 1
ATOM 626 N N . ASP A 1 81 ? 5.552 1.611 -10.377 1.00 9.09 80 ASP A N 1
ATOM 627 C CA . ASP A 1 81 ? 6.217 2.854 -10.761 1.00 9.02 80 ASP A CA 1
ATOM 628 C C . ASP A 1 81 ? 5.196 3.805 -11.395 1.00 7.75 80 ASP A C 1
ATOM 629 O O . ASP A 1 81 ? 4.408 3.395 -12.223 1.00 9.04 80 ASP A O 1
ATOM 634 N N . PHE A 1 82 ? 5.331 5.077 -11.033 1.00 6.35 81 PHE A N 1
ATOM 635 C CA . PHE A 1 82 ? 4.450 6.150 -11.612 1.00 7.14 81 PHE A CA 1
ATOM 636 C C . PHE A 1 82 ? 4.924 6.565 -12.995 1.00 6.66 81 PHE A C 1
ATOM 637 O O . PHE A 1 82 ? 6.070 6.920 -13.145 1.00 8.67 81 PHE A O 1
ATOM 645 N N . ASN A 1 83 ? 4.043 6.572 -13.965 1.00 6.02 82 ASN A N 1
ATOM 646 C CA . ASN A 1 83 ? 4.388 7.054 -15.339 1.00 6.43 82 ASN A CA 1
ATOM 647 C C . ASN A 1 83 ? 3.368 8.123 -15.774 1.00 6.94 82 ASN A C 1
ATOM 648 O O . ASN A 1 83 ? 2.317 7.802 -16.325 1.00 6.26 82 ASN A O 1
ATOM 653 N N . ALA A 1 84 ? 3.632 9.356 -15.415 1.00 6.37 83 ALA A N 1
ATOM 654 C CA . ALA A 1 84 ? 2.679 10.429 -15.765 1.00 5.72 83 ALA A CA 1
ATOM 655 C C . ALA A 1 84 ? 2.549 10.689 -17.257 1.00 5.86 83 ALA A C 1
ATOM 656 O O . ALA A 1 84 ? 3.574 10.647 -17.997 1.00 7.72 83 ALA A O 1
ATOM 658 N N . GLY A 1 85 ? 1.317 10.960 -17.710 1.00 5.24 84 GLY A N 1
ATOM 659 C CA . GLY A 1 85 ? 1.106 11.297 -19.132 1.00 6.60 84 GLY A CA 1
ATOM 660 C C . GLY A 1 85 ? 1.732 12.634 -19.502 1.00 6.96 84 GLY A C 1
ATOM 661 O O . GLY A 1 85 ? 2.393 12.732 -20.573 1.00 5.87 84 GLY A O 1
ATOM 662 N N . GLU A 1 86 ? 1.503 13.641 -18.645 1.00 4.97 85 GLU A N 1
ATOM 663 C CA . GLU A 1 86 ? 1.971 14.997 -18.870 1.00 5.13 85 GLU A CA 1
ATOM 664 C C . GLU A 1 86 ? 1.650 15.435 -20.338 1.00 5.51 85 GLU A C 1
ATOM 665 O O . GLU A 1 86 ? 0.536 15.287 -20.806 1.00 6.00 85 GLU A O 1
ATOM 671 N N . GLU A 1 87 ? 2.633 15.988 -21.034 1.00 5.85 86 GLU A N 1
ATOM 672 C CA . GLU A 1 87 ? 2.445 16.375 -22.437 1.00 6.53 86 GLU A CA 1
ATOM 673 C C . GLU A 1 87 ? 2.953 15.320 -23.436 1.00 7.64 86 GLU A C 1
ATOM 674 O O . GLU A 1 87 ? 3.020 15.570 -24.679 1.00 9.42 86 GLU A O 1
ATOM 680 N N . PHE A 1 88 ? 3.314 14.157 -22.892 1.00 7.06 87 PHE A N 1
ATOM 681 C CA . PHE A 1 88 ? 3.743 13.062 -23.763 1.00 7.94 87 PHE A CA 1
ATOM 682 C C . PHE A 1 88 ? 2.605 12.221 -24.225 1.00 7.45 87 PHE A C 1
ATOM 683 O O . PHE A 1 88 ? 2.571 11.856 -25.400 1.00 8.69 87 PHE A O 1
ATOM 691 N N . THR A 1 89 ? 1.705 11.800 -23.315 1.00 6.31 88 THR A N 1
ATOM 692 C CA . THR A 1 89 ? 0.574 10.937 -23.668 1.00 6.64 88 THR A CA 1
ATOM 693 C C . THR A 1 89 ? -0.706 11.473 -22.952 1.00 6.28 88 THR A C 1
ATOM 694 O O . THR A 1 89 ? -0.654 12.138 -21.898 1.00 5.91 88 THR A O 1
ATOM 698 N N . THR A 1 90 ? -1.838 11.106 -23.579 1.00 5.81 89 THR A N 1
ATOM 699 C CA . THR A 1 90 ? -3.123 11.514 -23.029 1.00 5.78 89 THR A CA 1
ATOM 700 C C . THR A 1 90 ? -3.524 10.831 -21.705 1.00 6.57 89 THR A C 1
ATOM 701 O O . THR A 1 90 ? -4.445 11.329 -21.014 1.00 6.14 89 THR A O 1
ATOM 705 N N . PHE A 1 91 ? -2.847 9.727 -21.379 1.00 5.52 90 PHE A N 1
ATOM 706 C CA . PHE A 1 91 ? -3.093 8.871 -20.196 1.00 4.91 90 PHE A CA 1
ATOM 707 C C . PHE A 1 91 ? -1.797 8.761 -19.381 1.00 5.40 90 PHE A C 1
ATOM 708 O O . PHE A 1 91 ? -0.698 8.954 -19.864 1.00 6.41 90 PHE A O 1
ATOM 716 N N . SER A 1 92 ? -2.021 8.444 -18.106 1.00 5.28 91 SER A N 1
ATOM 717 C CA . SER A 1 92 ? -0.935 8.044 -17.210 1.00 5.56 91 SER A CA 1
ATOM 718 C C . SER A 1 92 ? -0.994 6.541 -16.982 1.00 5.98 91 SER A C 1
ATOM 719 O O . SER A 1 92 ? -1.956 5.883 -17.383 1.00 5.95 91 SER A O 1
ATOM 722 N N . SER A 1 93 ? 0.044 5.983 -16.346 1.00 6.43 92 SER A N 1
ATOM 723 C CA . SER A 1 93 ? -0.005 4.537 -16.029 1.00 6.50 92 SER A CA 1
ATOM 724 C C . SER A 1 93 ? 0.785 4.222 -14.744 1.00 6.79 92 SER A C 1
ATOM 725 O O . SER A 1 93 ? 1.576 5.084 -14.289 1.00 6.94 92 SER A O 1
ATOM 728 N N . LEU A 1 94 ? 0.534 3.007 -14.234 1.00 7.03 93 LEU A N 1
ATOM 729 C CA . LEU A 1 94 ? 1.424 2.419 -13.234 1.00 7.73 93 LEU A CA 1
ATOM 730 C C . LEU A 1 94 ? 2.062 1.202 -13.864 1.00 8.66 93 LEU A C 1
ATOM 731 O O . LEU A 1 94 ? 1.302 0.393 -14.403 1.00 8.88 93 LEU A O 1
ATOM 736 N N . SER A 1 95 ? 3.375 1.041 -13.789 1.00 9.12 94 SER A N 1
ATOM 737 C CA . SER A 1 95 ? 4.007 -0.235 -14.232 1.00 9.55 94 SER A CA 1
ATOM 738 C C . SER A 1 95 ? 4.458 -0.933 -12.984 1.00 10.61 94 SER A C 1
ATOM 739 O O . SER A 1 95 ? 5.304 -0.438 -12.242 1.00 10.34 94 SER A O 1
ATOM 742 N N . CYS A 1 96 ? 3.898 -2.139 -12.785 1.00 10.08 95 CYS A N 1
ATOM 743 C CA . CYS A 1 96 ? 4.021 -2.793 -11.481 1.00 10.26 95 CYS A CA 1
ATOM 744 C C . CYS A 1 96 ? 4.749 -4.132 -11.654 1.00 10.59 95 CYS A C 1
ATOM 745 O O . CYS A 1 96 ? 4.637 -4.786 -12.717 1.00 11.20 95 CYS A O 1
ATOM 748 N N . THR A 1 97 ? 5.355 -4.597 -10.559 1.00 11.28 96 THR A N 1
ATOM 749 C CA . THR A 1 97 ? 6.078 -5.905 -10.544 1.00 13.07 96 THR A CA 1
ATOM 750 C C . THR A 1 97 ? 5.725 -6.548 -9.203 1.00 12.66 96 THR A C 1
ATOM 751 O O . THR A 1 97 ? 5.703 -5.882 -8.172 1.00 12.65 96 THR A O 1
ATOM 755 N N . VAL A 1 98 ? 5.407 -7.851 -9.226 1.00 13.23 97 VAL A N 1
ATOM 756 C CA . VAL A 1 98 ? 5.183 -8.616 -8.040 1.00 14.20 97 VAL A CA 1
ATOM 757 C C . VAL A 1 98 ? 6.510 -8.812 -7.296 1.00 14.63 97 VAL A C 1
ATOM 758 O O . VAL A 1 98 ? 7.517 -9.126 -7.905 1.00 14.80 97 VAL A O 1
ATOM 762 N N . ASN A 1 99 ? 6.504 -8.544 -6.002 1.00 14.29 98 ASN A N 1
ATOM 763 C CA . ASN A 1 99 ? 7.732 -8.651 -5.212 1.00 15.09 98 ASN A CA 1
ATOM 764 C C . ASN A 1 99 ? 7.987 -10.046 -4.633 1.00 16.68 98 ASN A C 1
ATOM 765 O O . ASN A 1 99 ? 7.056 -10.777 -4.372 1.00 17.34 98 ASN A O 1
ATOM 770 N N . SER A 1 100 ? 9.258 -10.354 -4.475 1.00 18.25 99 SER A N 1
ATOM 771 C CA . SER A 1 100 ? 9.624 -11.508 -3.648 1.00 20.01 99 SER A CA 1
ATOM 772 C C . SER A 1 100 ? 9.331 -11.135 -2.214 1.00 20.38 99 SER A C 1
ATOM 773 O O . SER A 1 100 ? 9.533 -9.994 -1.796 1.00 20.61 99 SER A O 1
ATOM 776 N N . VAL A 1 101 ? 8.946 -12.136 -1.430 0.75 19.78 100 VAL A N 1
ATOM 777 C CA . VAL A 1 101 ? 8.534 -11.944 -0.033 0.75 20.86 100 VAL A CA 1
ATOM 778 C C . VAL A 1 101 ? 9.311 -12.932 0.873 0.75 22.86 100 VAL A C 1
ATOM 779 O O . VAL A 1 101 ? 9.788 -13.947 0.407 0.75 24.23 100 VAL A O 1
ATOM 783 N N . SER A 1 102 ? 9.454 -12.606 2.147 0.75 22.86 101 SER A N 1
ATOM 784 C CA . SER A 1 102 ? 10.374 -13.428 2.947 0.75 24.67 101 SER A CA 1
ATOM 785 C C . SER A 1 102 ? 9.693 -14.691 3.511 0.75 24.56 101 SER A C 1
ATOM 786 O O . SER A 1 102 ? 10.384 -15.624 3.949 0.75 25.28 101 SER A O 1
ATOM 789 N N . VAL A 1 103 ? 8.367 -14.705 3.519 0.75 23.72 102 VAL A N 1
ATOM 790 C CA . VAL A 1 103 ? 7.571 -15.897 3.817 0.75 24.03 102 VAL A CA 1
ATOM 791 C C . VAL A 1 103 ? 6.441 -16.080 2.805 0.75 22.47 102 VAL A C 1
ATOM 792 O O . VAL A 1 103 ? 6.001 -15.123 2.189 0.75 21.21 102 VAL A O 1
ATOM 796 N N . SER A 1 104 ? 6.008 -17.317 2.592 0.75 21.98 103 SER A N 1
ATOM 797 C CA . SER A 1 104 ? 4.953 -17.601 1.640 0.75 21.17 103 SER A CA 1
ATOM 798 C C . SER A 1 104 ? 3.573 -17.074 2.093 0.75 21.06 103 SER A C 1
ATOM 799 O O . SER A 1 104 ? 3.274 -16.928 3.285 0.75 18.99 103 SER A O 1
ATOM 802 N N . TYR A 1 105 ? 2.727 -16.821 1.088 1.00 19.76 104 TYR A N 1
ATOM 803 C CA . TYR A 1 105 ? 1.338 -16.412 1.299 1.00 20.00 104 TYR A CA 1
ATOM 804 C C . TYR A 1 105 ? 0.426 -17.095 0.319 1.00 21.80 104 TYR A C 1
ATOM 805 O O . TYR A 1 105 ? 0.897 -17.508 -0.810 1.00 20.62 104 TYR A O 1
ATOM 814 N N . ALA A 1 106 ? -0.836 -17.292 0.706 1.00 20.23 105 ALA A N 1
ATOM 815 C CA . ALA A 1 106 ? -1.789 -17.853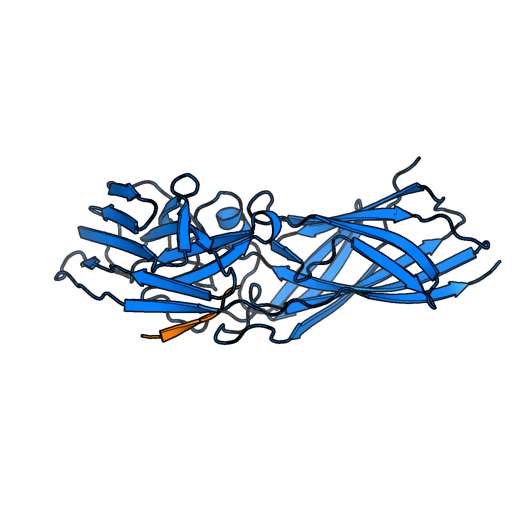 -0.292 1.00 19.69 105 ALA A CA 1
ATOM 816 C C . ALA A 1 106 ? -2.320 -16.700 -1.177 1.00 18.80 105 ALA A C 1
ATOM 817 O O . ALA A 1 106 ? -2.217 -16.796 -2.419 1.00 19.32 105 ALA A O 1
ATOM 819 N N . ARG A 1 107 ? -2.979 -15.694 -0.571 1.00 17.15 106 ARG A N 1
ATOM 820 C CA . ARG A 1 107 ? -3.447 -14.564 -1.432 1.00 15.71 106 ARG A CA 1
ATOM 821 C C . ARG A 1 107 ? -3.517 -13.347 -0.556 1.00 14.43 106 ARG A C 1
ATOM 822 O O . ARG A 1 107 ? -3.471 -13.458 0.653 1.00 14.70 106 ARG A O 1
ATOM 830 N N . VAL A 1 108 ? -3.563 -12.159 -1.162 1.00 13.43 107 VAL A N 1
ATOM 831 C CA . VAL A 1 108 ? -3.619 -10.892 -0.417 1.00 13.72 107 VAL A CA 1
ATOM 832 C C . VAL A 1 108 ? -4.501 -9.933 -1.163 1.00 12.95 107 VAL A C 1
ATOM 833 O O . VAL A 1 108 ? -4.533 -9.955 -2.366 1.00 13.92 107 VAL A O 1
ATOM 837 N N . SER A 1 109 ? -5.285 -9.144 -0.433 1.00 12.68 108 SER A N 1
ATOM 838 C CA . SER A 1 109 ? -6.174 -8.169 -1.114 1.00 13.03 108 SER A CA 1
ATOM 839 C C . SER A 1 109 ? -6.163 -6.940 -0.276 1.00 12.65 108 SER A C 1
ATOM 840 O O . SER A 1 109 ? -6.026 -6.974 0.956 1.00 13.59 108 SER A O 1
ATOM 843 N N . GLY A 1 110 ? -6.289 -5.787 -0.943 1.00 10.51 109 GLY A N 1
ATOM 844 C CA . GLY A 1 110 ? -6.364 -4.509 -0.207 1.00 10.14 109 GLY A CA 1
ATOM 845 C C . GLY A 1 110 ? -6.749 -3.402 -1.132 1.00 9.04 109 GLY A C 1
ATOM 846 O O . GLY A 1 110 ? -7.443 -3.614 -2.152 1.00 8.75 109 GLY A O 1
ATOM 847 N N . THR A 1 111 ? -6.409 -2.178 -0.687 1.00 8.21 110 THR A N 1
ATOM 848 C CA . THR A 1 111 ? -6.743 -0.970 -1.469 1.00 7.73 110 THR A CA 1
ATOM 849 C C . THR A 1 111 ? -5.500 -0.115 -1.566 1.00 7.61 110 THR A C 1
ATOM 850 O O . THR A 1 111 ? -4.539 -0.316 -0.839 1.00 8.07 110 THR A O 1
ATOM 854 N N . VAL A 1 112 ? -5.513 0.787 -2.531 1.00 7.41 111 VAL A N 1
ATOM 855 C CA . VAL A 1 112 ? -4.372 1.716 -2.826 1.00 7.10 111 VA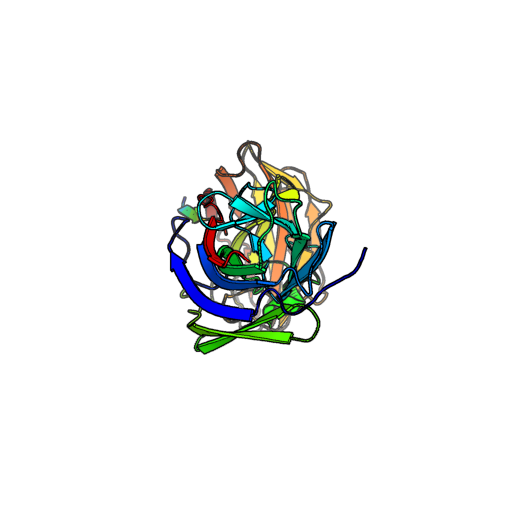L A CA 1
ATOM 856 C C . VAL A 1 112 ? -5.007 3.050 -3.140 1.00 6.66 111 VAL A C 1
ATOM 857 O O . VAL A 1 112 ? -5.995 3.145 -3.882 1.00 6.77 111 VAL A O 1
ATOM 861 N N . LYS A 1 113 ? -4.371 4.094 -2.614 1.00 6.23 112 LYS A N 1
ATOM 862 C CA . LYS A 1 113 ? -4.881 5.454 -2.782 1.00 6.75 112 LYS A CA 1
ATOM 863 C C . LYS A 1 113 ? -3.863 6.248 -3.612 1.00 6.42 112 LYS A C 1
ATOM 864 O O . LYS A 1 113 ? -2.670 6.305 -3.270 1.00 6.97 112 LYS A O 1
ATOM 870 N N . LEU A 1 114 ? -4.330 6.711 -4.758 1.00 5.74 113 LEU A N 1
ATOM 871 C CA . LEU A 1 114 ? -3.471 7.382 -5.734 1.00 6.03 113 LEU A CA 1
ATOM 872 C C . LEU A 1 114 ? -3.883 8.863 -5.911 1.00 5.73 113 LEU A C 1
ATOM 873 O O . LEU A 1 114 ? -4.997 9.160 -6.291 1.00 5.80 113 LEU A O 1
ATOM 878 N N . PRO A 1 115 ? -2.937 9.800 -5.658 1.00 4.84 114 PRO A N 1
ATOM 879 C CA . PRO A 1 115 ? -3.227 11.278 -5.822 1.00 5.00 114 PRO A CA 1
ATOM 880 C C . PRO A 1 115 ? -2.982 11.663 -7.264 1.00 4.93 114 PRO A C 1
ATOM 881 O O . PRO A 1 115 ? -1.883 11.420 -7.800 1.00 5.53 114 PRO A O 1
ATOM 885 N N . ILE A 1 116 ? -4.026 12.146 -7.922 1.00 5.21 115 ILE A N 1
ATOM 886 C CA . ILE A 1 116 ? -3.922 12.393 -9.375 1.00 4.93 115 ILE A CA 1
ATOM 887 C C . ILE A 1 116 ? -4.579 13.762 -9.663 1.00 4.91 115 ILE A C 1
ATOM 888 O O . ILE A 1 116 ? -5.417 14.311 -8.904 1.00 5.27 115 ILE A O 1
ATOM 893 N N . THR A 1 117 ? -4.335 14.224 -10.884 1.00 4.58 116 THR A N 1
ATOM 894 C CA . THR A 1 117 ? -5.215 15.303 -11.521 1.00 5.52 116 THR A CA 1
ATOM 895 C C . THR A 1 117 ? -5.475 14.861 -12.934 1.00 4.87 116 THR A C 1
ATOM 896 O O . THR A 1 117 ? -4.651 14.197 -13.558 1.00 5.62 116 THR A O 1
ATOM 900 N N . PHE A 1 118 ? -6.648 15.221 -13.441 1.00 4.96 117 PHE A N 1
ATOM 901 C CA . PHE A 1 118 ? -7.107 14.865 -14.762 1.00 4.88 117 PHE A CA 1
ATOM 902 C C . PHE A 1 118 ? -6.736 15.933 -15.727 1.00 4.98 117 PHE A C 1
ATOM 903 O O . PHE A 1 118 ? -6.482 17.120 -15.319 1.00 5.05 117 PHE A O 1
ATOM 911 N N . ASN A 1 119 ? -6.553 15.547 -16.986 1.00 4.84 118 ASN A N 1
ATOM 912 C CA . ASN A 1 119 ? -6.265 16.479 -18.079 1.00 4.71 118 ASN A CA 1
ATOM 913 C C . ASN A 1 119 ? -7.529 16.784 -18.853 1.00 6.25 118 ASN A C 1
ATOM 914 O O . ASN A 1 119 ? -8.024 15.879 -19.508 1.00 5.39 118 ASN A O 1
ATOM 919 N N . VAL A 1 120 ? -7.950 18.056 -18.837 1.00 5.53 119 VAL A N 1
ATOM 920 C CA . VAL A 1 120 ? -9.066 18.495 -19.651 1.00 5.62 119 VAL A CA 1
ATOM 921 C C . VAL A 1 120 ? -8.668 19.663 -20.506 1.00 5.82 119 VAL A C 1
ATOM 922 O O . VAL A 1 120 ? -9.503 20.458 -20.946 1.00 5.96 119 VAL A O 1
ATOM 926 N N . GLY A 1 121 ? -7.356 19.699 -20.821 1.00 5.69 120 GLY A N 1
ATOM 927 C CA . GLY A 1 121 ? -6.832 20.720 -21.781 1.00 5.63 120 GLY A CA 1
ATOM 928 C C . GLY A 1 121 ? -5.857 21.625 -21.070 1.00 5.42 120 GLY A C 1
ATOM 929 O O . GLY A 1 121 ? -5.464 21.415 -19.883 1.00 5.86 120 GLY A O 1
ATOM 930 N N . GLY A 1 122 ? -5.388 22.661 -21.755 1.00 6.08 121 GLY A N 1
ATOM 931 C CA . GLY A 1 122 ? -4.486 23.623 -21.102 1.00 6.71 121 GLY A CA 1
ATOM 932 C C . GLY A 1 122 ? -3.446 24.210 -22.035 1.00 7.27 121 GLY A C 1
ATOM 933 O O . GLY A 1 122 ? -2.972 25.307 -21.726 1.00 7.76 121 GLY A O 1
ATOM 934 N N . THR A 1 123 ? -3.123 23.577 -23.166 1.00 6.43 122 THR A N 1
ATOM 935 C CA . THR A 1 123 ? -2.286 24.153 -24.209 1.00 6.35 122 THR A CA 1
ATOM 936 C C . THR A 1 123 ? -2.837 23.785 -25.554 1.00 7.47 122 THR A C 1
ATOM 937 O O . THR A 1 123 ? -3.850 23.059 -25.685 1.00 7.84 122 THR A O 1
ATOM 941 N N . GLY A 1 124 ? -2.178 24.240 -26.614 1.00 7.02 123 GLY A N 1
ATOM 942 C CA . GLY A 1 124 ? -2.479 23.801 -27.962 1.00 6.49 123 GLY A CA 1
ATOM 943 C C . GLY A 1 124 ? -1.788 22.521 -28.446 1.00 7.91 123 GLY A C 1
ATOM 944 O O . GLY A 1 124 ? -1.811 22.221 -29.639 1.00 8.80 123 GLY A O 1
ATOM 945 N N . SER A 1 125 ? -1.190 21.746 -27.515 1.00 7.12 124 SER A N 1
ATOM 946 C CA . SER A 1 125 ? -0.453 20.543 -27.902 1.00 7.37 124 SER A CA 1
ATOM 947 C C . SER A 1 125 ? -1.453 19.483 -28.350 1.00 7.62 124 SER A C 1
ATOM 948 O O . SER A 1 125 ? -2.613 19.528 -28.010 1.00 7.85 124 SER A O 1
ATOM 951 N N . SER A 1 126 ? -1.011 18.469 -29.110 1.00 7.88 125 SER A N 1
ATOM 952 C CA A SER A 1 126 ? -1.905 17.408 -29.543 0.50 9.34 125 SER A CA 1
ATOM 953 C CA B SER A 1 126 ? -1.940 17.426 -29.541 0.50 8.99 125 SER A CA 1
ATOM 954 C C . SER A 1 126 ? -2.552 16.675 -28.354 1.00 8.85 125 SER A C 1
ATOM 955 O O . SER A 1 126 ? -3.717 16.322 -28.387 1.00 8.36 125 SER A O 1
ATOM 960 N N . VAL A 1 127 ? -1.753 16.456 -27.315 1.00 7.35 126 VAL A N 1
ATOM 961 C CA . VAL A 1 127 ? -2.238 15.777 -26.124 1.00 6.64 126 VAL A CA 1
ATOM 962 C C . VAL A 1 127 ? -3.383 16.559 -25.409 1.00 5.75 126 VAL A C 1
ATOM 963 O O . VAL A 1 127 ? -4.409 15.984 -25.056 1.00 6.18 126 VAL A O 1
ATOM 967 N N . ASP A 1 128 ? -3.178 17.902 -25.253 1.00 5.31 127 ASP A N 1
ATOM 968 C CA . ASP A 1 128 ? -4.136 18.657 -24.539 1.00 6.18 127 ASP A CA 1
ATOM 969 C C . ASP A 1 128 ? -5.367 18.839 -25.364 1.00 7.21 127 ASP A C 1
ATOM 970 O O . ASP A 1 128 ? -6.472 18.878 -24.767 1.00 6.05 127 ASP A O 1
ATOM 975 N N . LEU A 1 129 ? -5.220 19.027 -26.691 1.00 6.66 128 LEU A N 1
ATOM 976 C CA . LEU A 1 129 ? -6.446 19.220 -27.499 1.00 7.09 128 LEU A CA 1
ATOM 977 C C . LEU A 1 129 ? -7.259 17.927 -27.521 1.00 8.77 128 LEU A C 1
ATOM 978 O O . LEU A 1 129 ? -8.461 17.988 -27.478 1.00 8.67 128 LEU A O 1
ATOM 983 N N . ALA A 1 130 ? -6.579 16.781 -27.507 1.00 7.69 129 ALA A N 1
ATOM 984 C CA . ALA A 1 130 ? -7.322 15.509 -27.433 1.00 7.43 129 ALA A CA 1
ATOM 985 C C . ALA A 1 130 ? -8.064 15.414 -26.072 1.00 7.36 129 ALA A C 1
ATOM 986 O O . ALA A 1 130 ? -9.237 15.014 -25.979 1.00 8.13 129 ALA A O 1
ATOM 988 N N . ASP A 1 131 ? -7.323 15.699 -24.980 1.00 6.25 130 ASP A N 1
ATOM 989 C CA . ASP A 1 131 ? -7.899 15.571 -23.668 1.00 6.75 130 ASP A CA 1
ATOM 990 C C . ASP A 1 131 ? -8.923 16.651 -23.280 1.00 6.04 130 ASP A C 1
ATOM 991 O O . ASP A 1 131 ? -9.681 16.510 -22.342 1.00 5.43 130 ASP A O 1
ATOM 996 N N . SER A 1 132 ? -8.951 17.728 -24.109 1.00 6.66 131 SER A N 1
ATOM 997 C CA . SER A 1 132 ? -9.978 18.735 -23.884 1.00 5.77 131 SER A CA 1
ATOM 998 C C . SER A 1 132 ? -11.398 18.196 -24.073 1.00 7.11 131 SER A C 1
ATOM 999 O O . SER A 1 132 ? -12.351 18.861 -23.582 1.00 7.80 131 SER A O 1
ATOM 1002 N N . LYS A 1 133 ? -11.532 17.021 -24.666 1.00 8.18 132 LYS A N 1
ATOM 1003 C CA . LYS A 1 133 ? -12.852 16.368 -24.889 1.00 10.61 132 LYS A CA 1
ATOM 1004 C C . LYS A 1 133 ? -13.040 15.184 -23.972 1.00 9.42 132 LYS A C 1
ATOM 1005 O O . LYS A 1 133 ? -14.033 14.512 -24.069 1.00 12.25 132 LYS A O 1
ATOM 1011 N N . CYS A 1 134 ? -12.134 14.991 -23.031 1.00 10.13 133 CYS A N 1
ATOM 1012 C CA . CYS A 1 134 ? -12.187 13.817 -22.075 1.00 10.26 133 CYS A CA 1
ATOM 1013 C C . CYS A 1 134 ? -13.485 13.761 -21.190 1.00 9.28 133 CYS A C 1
ATOM 1014 O O . CYS A 1 134 ? -14.111 12.645 -20.990 1.00 12.65 133 CYS A O 1
ATOM 1017 N N . PHE A 1 135 ? -13.853 14.900 -20.605 1.00 9.72 134 PHE A N 1
ATOM 1018 C CA . PHE A 1 135 ? -14.956 14.978 -19.660 1.00 9.16 134 PHE A CA 1
ATOM 1019 C C . PHE A 1 135 ? -15.727 16.245 -19.938 1.00 9.71 134 PHE A C 1
ATOM 1020 O O . PHE A 1 135 ? -15.227 17.175 -20.594 1.00 10.32 134 PHE A O 1
ATOM 1028 N N . THR A 1 136 ? -16.963 16.252 -19.430 1.00 11.22 135 THR A N 1
ATOM 1029 C CA . THR A 1 136 ? -17.811 17.496 -19.462 1.00 11.79 135 THR A CA 1
ATOM 1030 C C . THR A 1 136 ? -18.215 17.850 -18.094 1.00 10.98 135 THR A C 1
ATOM 1031 O O . THR A 1 136 ? -18.046 17.116 -17.109 1.00 11.34 135 THR A O 1
ATOM 1035 N N . ALA A 1 137 ? -18.653 19.068 -17.858 1.00 11.39 136 ALA A N 1
ATOM 1036 C CA . ALA A 1 137 ? -19.124 19.390 -16.550 1.00 10.60 136 ALA A CA 1
ATOM 1037 C C . ALA A 1 137 ? -20.343 18.512 -16.167 1.00 9.83 136 ALA A C 1
ATOM 1038 O O . ALA A 1 137 ? -21.139 18.108 -16.985 1.00 10.95 136 ALA A O 1
ATOM 1040 N N . GLY A 1 138 ? -20.420 18.191 -14.890 1.00 9.70 137 GLY A N 1
ATOM 1041 C CA . GLY A 1 138 ? -21.474 17.376 -14.349 1.00 10.31 137 GLY A CA 1
ATOM 1042 C C . GLY A 1 138 ? -20.995 15.943 -14.038 1.00 9.22 137 GLY A C 1
ATOM 1043 O O . GLY A 1 138 ? -19.840 15.717 -13.638 1.00 9.55 137 GLY A O 1
ATOM 1044 N N . LYS A 1 139 ? -21.892 15.015 -14.275 1.00 10.01 138 LYS A N 1
ATOM 1045 C CA . LYS A 1 139 ? -21.673 13.666 -13.866 1.00 10.47 138 LYS A CA 1
ATOM 1046 C C . LYS A 1 139 ? -20.921 12.938 -14.990 1.00 9.99 138 LYS A C 1
ATOM 1047 O O . LYS A 1 139 ? -21.245 13.020 -16.181 1.00 12.35 138 LYS A O 1
ATOM 1053 N N . ASN A 1 140 ? -19.824 12.208 -14.615 1.00 8.91 139 ASN A N 1
ATOM 1054 C CA . ASN A 1 140 ? -19.009 11.507 -15.587 1.00 8.96 139 ASN A CA 1
ATOM 1055 C C . ASN A 1 140 ? -18.643 10.161 -14.946 1.00 9.12 139 ASN A C 1
ATOM 1056 O O . ASN A 1 140 ? -18.618 10.038 -13.729 1.00 10.45 139 ASN A O 1
ATOM 1061 N N . THR A 1 141 ? -18.431 9.178 -15.804 1.00 10.24 140 THR A N 1
ATOM 1062 C CA . THR A 1 141 ? -17.845 7.926 -15.399 1.00 9.55 140 THR A CA 1
ATOM 1063 C C . THR A 1 141 ? -16.341 8.026 -15.650 1.00 9.17 140 THR A C 1
ATOM 1064 O O . THR A 1 141 ? -15.926 8.307 -16.754 1.00 11.84 140 THR A O 1
ATOM 1068 N N . VAL A 1 142 ? -15.559 7.623 -14.645 1.00 7.82 141 VAL A N 1
ATOM 1069 C CA . VAL A 1 142 ? -14.064 7.615 -14.767 1.00 6.90 141 VAL A CA 1
ATOM 1070 C C . VAL A 1 142 ? -13.691 6.142 -14.795 1.00 8.76 141 VAL A C 1
ATOM 1071 O O . VAL A 1 142 ? -13.998 5.401 -13.804 1.00 8.31 141 VAL A O 1
ATOM 1075 N N . THR A 1 143 ? -12.985 5.745 -15.843 1.00 7.91 142 THR A N 1
ATOM 1076 C CA . THR A 1 143 ? -12.660 4.308 -16.039 1.00 8.91 142 THR A CA 1
ATOM 1077 C C . THR A 1 143 ? -11.149 4.171 -16.177 1.00 9.35 142 THR A C 1
ATOM 1078 O O . THR A 1 143 ? -10.519 4.935 -16.958 1.00 9.13 142 THR A O 1
ATOM 1082 N N . PHE A 1 144 ? -10.569 3.225 -15.438 1.00 7.67 143 PHE A N 1
ATOM 1083 C CA . PHE A 1 144 ? -9.142 2.845 -15.593 1.00 7.50 143 PHE A CA 1
ATOM 1084 C C . PHE A 1 144 ? -9.123 1.424 -16.151 1.00 6.65 143 PHE A C 1
ATOM 1085 O O . PHE A 1 144 ? -10.127 0.676 -16.008 1.00 7.89 143 PHE A O 1
ATOM 1093 N N . MET A 1 145 ? -8.012 1.005 -16.714 1.00 8.44 144 MET A N 1
ATOM 1094 C CA . MET A 1 145 ? -7.936 -0.305 -17.398 1.00 9.96 144 MET A CA 1
ATOM 1095 C C . MET A 1 145 ? -6.747 -1.102 -16.861 1.00 9.90 144 MET A C 1
ATOM 1096 O O . MET A 1 145 ? -5.659 -0.584 -16.648 1.00 10.11 144 MET A O 1
ATOM 1101 N N . ASP A 1 146 ? -6.970 -2.409 -16.628 1.00 11.49 145 ASP A N 1
ATOM 1102 C CA . ASP A 1 146 ? -5.870 -3.334 -16.248 1.00 12.31 145 ASP A CA 1
ATOM 1103 C C . ASP A 1 146 ? -5.976 -4.509 -17.221 1.00 13.22 145 ASP A C 1
ATOM 1104 O O . ASP A 1 146 ? -6.849 -5.352 -17.085 1.00 14.33 145 ASP A O 1
ATOM 1109 N N . GLY A 1 147 ? -5.130 -4.493 -18.228 1.00 13.26 146 GLY A N 1
ATOM 1110 C CA . GLY A 1 147 ? -5.261 -5.425 -19.333 1.00 15.19 146 GLY A CA 1
ATOM 1111 C C . GLY A 1 147 ? -6.511 -5.101 -20.117 1.00 15.89 146 GLY A C 1
ATOM 1112 O O . GLY A 1 147 ? -6.664 -3.960 -20.566 1.00 17.17 146 GLY A O 1
ATOM 1113 N N . ASP A 1 148 ? -7.367 -6.102 -20.333 1.00 17.42 147 ASP A N 1
ATOM 1114 C CA . ASP A 1 148 ? -8.664 -5.882 -20.952 1.00 19.12 147 ASP A CA 1
ATOM 1115 C C . ASP A 1 148 ? -9.807 -5.541 -19.989 1.00 20.34 147 ASP A C 1
ATOM 1116 O O . ASP A 1 148 ? -10.963 -5.333 -20.410 1.00 22.74 147 ASP A O 1
ATOM 1121 N N . THR A 1 149 ? -9.525 -5.512 -18.683 1.00 17.38 148 THR A N 1
ATOM 1122 C CA . THR A 1 149 ? -10.565 -5.321 -17.714 1.00 15.42 148 THR A CA 1
ATOM 1123 C C . THR A 1 149 ? -10.704 -3.806 -17.433 1.00 14.82 148 THR A C 1
ATOM 1124 O O . THR A 1 149 ? -9.712 -3.057 -17.534 1.00 16.38 148 THR A O 1
ATOM 1128 N N . LYS A 1 150 ? -11.870 -3.393 -17.048 1.00 13.09 149 LYS A N 1
ATOM 1129 C CA . LYS A 1 150 ? -12.215 -1.975 -16.877 1.00 12.99 149 LYS A CA 1
ATOM 1130 C C . LYS A 1 150 ? -12.735 -1.899 -15.460 1.00 11.65 149 LYS A C 1
ATOM 1131 O O . LYS A 1 150 ? -13.504 -2.774 -14.972 1.00 13.12 149 LYS A O 1
ATOM 1137 N N . ILE A 1 151 ? -12.261 -0.866 -14.729 1.00 8.09 150 ILE A N 1
ATOM 1138 C CA . ILE A 1 151 ? -12.748 -0.538 -13.377 1.00 9.48 150 ILE A CA 1
ATOM 1139 C C . ILE A 1 151 ? -13.235 0.919 -13.373 1.00 9.03 150 ILE A C 1
ATOM 1140 O O . ILE A 1 151 ? -12.510 1.818 -13.873 1.00 8.80 150 ILE A O 1
ATOM 1145 N N . SER A 1 152 ? -14.408 1.193 -12.881 1.00 8.38 151 SER A N 1
ATOM 1146 C CA . SER A 1 152 ? -14.973 2.528 -13.038 1.00 10.24 151 SER A CA 1
ATOM 1147 C C . SER A 1 152 ? -15.692 2.987 -11.791 1.00 9.26 151 SER A C 1
ATOM 1148 O O . SER A 1 152 ? -16.109 2.228 -10.933 1.00 9.45 151 SER A O 1
ATOM 1151 N N . THR A 1 153 ? -15.827 4.320 -11.710 1.00 8.75 152 THR A N 1
ATOM 1152 C CA . THR A 1 153 ? -16.697 4.924 -10.689 1.00 9.55 152 THR A CA 1
ATOM 1153 C C . THR A 1 153 ? -17.293 6.221 -11.253 1.00 9.68 152 THR A C 1
ATOM 1154 O O . THR A 1 153 ? -16.970 6.614 -12.365 1.00 12.59 152 THR A O 1
ATOM 1158 N N . THR A 1 154 ? -18.185 6.835 -10.517 1.00 10.76 153 THR A N 1
ATOM 1159 C CA . THR A 1 154 ? -18.852 8.070 -10.951 1.00 11.10 153 THR A CA 1
ATOM 1160 C C . THR A 1 154 ? -18.237 9.219 -10.203 1.00 10.95 153 THR A C 1
ATOM 1161 O O . THR A 1 154 ? -17.765 9.108 -9.076 1.00 11.39 153 THR A O 1
ATOM 1165 N N . VAL A 1 155 ? -18.296 10.375 -10.837 1.00 8.82 154 VAL A N 1
ATOM 1166 C CA . VAL A 1 155 ? -17.824 11.575 -10.228 1.00 8.84 154 VAL A CA 1
ATOM 1167 C C . VAL A 1 155 ? -18.631 12.827 -10.748 1.00 9.25 154 VAL A C 1
ATOM 1168 O O . VAL A 1 155 ? -19.135 12.750 -11.841 1.00 10.48 154 VAL A O 1
ATOM 1172 N N . ASP A 1 156 ? -18.615 13.893 -9.973 1.00 9.77 155 ASP A N 1
ATOM 1173 C CA . ASP A 1 156 ? -19.211 15.178 -10.361 1.00 9.54 155 ASP A CA 1
ATOM 1174 C C . ASP A 1 156 ? -18.008 16.133 -10.557 1.00 10.70 155 ASP A C 1
ATOM 1175 O O . ASP A 1 156 ? -17.282 16.540 -9.604 1.00 10.99 155 ASP A O 1
ATOM 1180 N N . PHE A 1 157 ? -17.890 16.558 -11.821 1.00 9.70 156 PHE A N 1
ATOM 1181 C CA . PHE A 1 157 ? -16.819 17.521 -12.145 1.00 10.52 156 PHE A CA 1
ATOM 1182 C C . PHE A 1 157 ? -17.415 18.886 -12.361 1.00 12.11 156 PHE A C 1
ATOM 1183 O O . PHE A 1 157 ? -18.222 19.075 -13.307 1.00 13.11 156 PHE A O 1
ATOM 1191 N N . ASP A 1 158 ? -16.983 19.867 -11.569 1.00 10.89 157 ASP A N 1
ATOM 1192 C CA . ASP A 1 158 ? -17.552 21.212 -11.684 1.00 11.16 157 ASP A CA 1
ATOM 1193 C C . ASP A 1 158 ? -16.881 21.938 -12.841 1.00 10.04 157 ASP A C 1
ATOM 1194 O O . ASP A 1 158 ? -15.643 21.894 -12.984 1.00 8.66 157 ASP A O 1
ATOM 1199 N N . ALA A 1 159 ? -17.687 22.724 -13.552 1.00 8.41 158 ALA A N 1
ATOM 1200 C CA . ALA A 1 159 ? -17.169 23.626 -14.618 1.00 7.11 158 ALA A CA 1
ATOM 1201 C C . ALA A 1 159 ? -16.368 24.753 -13.980 1.00 7.36 158 ALA A C 1
ATOM 1202 O O . ALA A 1 159 ? -16.510 25.099 -12.786 1.00 8.60 158 ALA A O 1
ATOM 1204 N N . SER A 1 160 ? -15.520 25.393 -14.811 1.00 7.10 159 SER A N 1
ATOM 1205 C CA . SER A 1 160 ? -14.906 26.595 -14.324 1.00 7.03 159 SER A CA 1
ATOM 1206 C C . SER A 1 160 ? -16.006 27.692 -14.119 1.00 6.64 159 SER A C 1
ATOM 1207 O O . SER A 1 160 ? -16.844 27.874 -14.994 1.00 9.02 159 SER A O 1
ATOM 1210 N N . PRO A 1 161 ? -15.960 28.396 -12.960 1.00 7.52 160 PRO A N 1
ATOM 1211 C CA . PRO A 1 161 ? -16.857 29.579 -12.723 1.00 9.03 160 PRO A CA 1
ATOM 1212 C C . PRO A 1 161 ? -16.394 30.847 -13.390 1.00 7.32 160 PRO A C 1
ATOM 1213 O O . PRO A 1 161 ? -17.089 31.871 -13.332 1.00 9.57 160 PRO A O 1
ATOM 1217 N N . VAL A 1 162 ? -15.193 30.813 -14.016 1.00 8.17 161 VAL A N 1
ATOM 1218 C CA . VAL A 1 162 ? -14.640 32.041 -14.629 1.00 8.43 161 VAL A CA 1
ATOM 1219 C C . VAL A 1 162 ? -15.404 32.254 -15.944 1.00 8.81 161 VAL A C 1
ATOM 1220 O O . VAL A 1 162 ? -15.559 31.334 -16.774 1.00 9.39 161 VAL A O 1
ATOM 1224 N N . SER A 1 163 ? -15.836 33.509 -16.202 1.00 10.30 162 SER A N 1
ATOM 1225 C CA . SER A 1 163 ? -16.608 33.750 -17.429 1.00 11.64 162 SER A CA 1
ATOM 1226 C C . SER A 1 163 ? -15.707 33.584 -18.664 1.00 9.63 162 SER A C 1
ATOM 1227 O O . SER A 1 163 ? -14.559 34.032 -18.668 1.00 12.77 162 SER A O 1
ATOM 1230 N N . PRO A 1 164 ? -16.180 32.862 -19.646 1.00 10.46 163 PRO A N 1
ATOM 1231 C CA . PRO A 1 164 ? -15.425 32.663 -20.851 1.00 11.04 163 PRO A CA 1
ATOM 1232 C C . PRO A 1 164 ? -15.269 33.992 -21.658 1.00 11.86 163 PRO A C 1
ATOM 1233 O O . PRO A 1 164 ? -14.462 34.009 -22.629 1.00 12.14 163 PRO A O 1
ATOM 1237 N N . SER A 1 165 ? -16.040 35.053 -21.368 1.00 13.36 164 SER A N 1
ATOM 1238 C CA . SER A 1 165 ? -15.929 36.383 -22.047 1.00 15.54 164 SER A CA 1
ATOM 1239 C C . SER A 1 165 ? -14.592 37.115 -21.910 1.00 13.10 164 SER A C 1
ATOM 1240 O O . SER A 1 165 ? -14.146 37.733 -22.856 1.00 12.94 164 SER A O 1
ATOM 1243 N N . GLY A 1 166 ? -14.010 37.116 -20.714 1.00 11.00 165 GLY A N 1
ATOM 1244 C CA . GLY A 1 166 ? -12.686 37.668 -20.482 1.00 11.68 165 GLY A CA 1
ATOM 1245 C C . GLY A 1 166 ? -11.458 36.853 -20.890 1.00 10.14 165 GLY A C 1
ATOM 1246 O O . GLY A 1 166 ? -11.617 35.835 -21.597 1.00 10.15 165 GLY A O 1
ATOM 1247 N N . TYR A 1 167 ? -10.306 37.293 -20.425 1.00 8.90 166 TYR A N 1
ATOM 1248 C CA . TYR A 1 167 ? -9.132 36.575 -20.791 1.00 8.62 166 TYR A CA 1
ATOM 1249 C C . TYR A 1 167 ? -9.158 35.354 -19.867 1.00 7.78 166 TYR A C 1
ATOM 1250 O O . TYR A 1 167 ? -9.756 35.329 -18.789 1.00 7.71 166 TYR A O 1
ATOM 1259 N N . ILE A 1 168 ? -8.441 34.312 -20.306 1.00 7.81 167 ILE A N 1
ATOM 1260 C CA . ILE A 1 168 ? -8.269 33.051 -19.488 1.00 6.85 167 ILE A CA 1
ATOM 1261 C C . ILE A 1 168 ? -6.754 32.847 -19.331 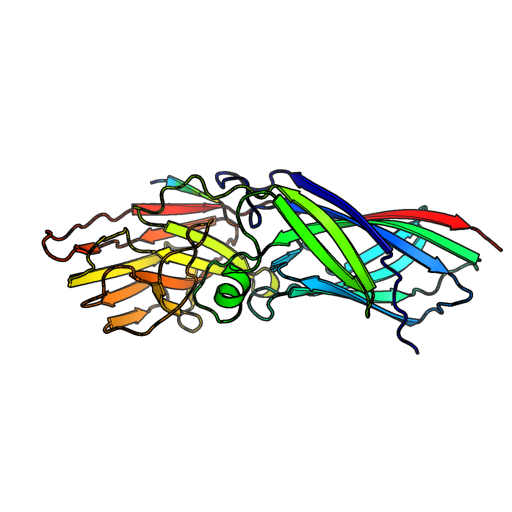1.00 6.26 167 ILE A C 1
ATOM 1262 O O . ILE A 1 168 ? -6.010 32.956 -20.309 1.00 5.96 167 ILE A O 1
ATOM 1267 N N . THR A 1 169 ? -6.327 32.481 -18.153 1.00 5.84 168 THR A N 1
ATOM 1268 C CA . THR A 1 169 ? -4.960 32.067 -17.899 1.00 6.11 168 THR A CA 1
ATOM 1269 C C . THR A 1 169 ? -4.967 30.736 -17.173 1.00 6.74 168 THR A C 1
ATOM 1270 O O . THR A 1 169 ? -5.854 30.412 -16.410 1.00 7.53 168 THR A O 1
ATOM 1274 N N . SER A 1 170 ? -3.900 29.965 -17.338 1.00 5.72 169 SER A N 1
ATOM 1275 C CA . SER A 1 170 ? -3.725 28.722 -16.598 1.00 6.53 169 SER A CA 1
ATOM 1276 C C . SER A 1 170 ? -2.230 28.387 -16.576 1.00 5.67 169 SER A C 1
ATOM 1277 O O . SER A 1 170 ? -1.519 28.464 -17.593 1.00 8.41 169 SER A O 1
ATOM 1280 N N . SER A 1 171 ? -1.765 27.923 -15.447 1.00 5.56 170 SER A N 1
ATOM 1281 C CA . SER A 1 171 ? -0.385 27.494 -15.233 1.00 4.84 170 SER A CA 1
ATOM 1282 C C . SER A 1 171 ? -0.369 26.092 -14.661 1.00 4.48 170 SER A C 1
ATOM 1283 O O . SER A 1 171 ? -1.053 25.881 -13.631 1.00 5.12 170 SER A O 1
ATOM 1286 N N . ARG A 1 172 ? 0.340 25.203 -15.332 1.00 5.07 171 ARG A N 1
ATOM 1287 C CA . ARG A 1 172 ? 0.354 23.775 -14.920 1.00 5.04 171 ARG A CA 1
ATOM 1288 C C . ARG A 1 172 ? 1.788 23.260 -14.794 1.00 5.31 171 ARG A C 1
ATOM 1289 O O . ARG A 1 172 ? 2.508 23.328 -15.786 1.00 5.85 171 ARG A O 1
ATOM 1297 N N . ILE A 1 173 ? 2.071 22.682 -13.623 1.00 4.86 172 ILE A N 1
ATOM 1298 C CA . ILE A 1 173 ? 3.425 22.090 -13.411 1.00 5.50 172 ILE A CA 1
ATOM 1299 C C . ILE A 1 173 ? 3.495 20.796 -14.191 1.00 5.58 172 ILE A C 1
ATOM 1300 O O . ILE A 1 173 ? 2.580 19.932 -14.192 1.00 5.06 172 ILE A O 1
ATOM 1305 N N . ILE A 1 174 ? 4.640 20.638 -14.886 1.00 5.47 173 ILE A N 1
ATOM 1306 C CA . ILE A 1 174 ? 4.961 19.376 -15.605 1.00 5.29 173 ILE A CA 1
ATOM 1307 C C . ILE A 1 174 ? 6.128 18.749 -14.803 1.00 6.20 173 ILE A C 1
ATOM 1308 O O . ILE A 1 174 ? 7.340 19.091 -15.064 1.00 6.94 173 ILE A O 1
ATOM 1313 N N . PRO A 1 175 ? 5.827 17.868 -13.802 1.00 6.48 174 PRO A N 1
ATOM 1314 C CA . PRO A 1 175 ? 6.878 17.559 -12.798 1.00 7.18 174 PRO A CA 1
ATOM 1315 C C . PRO A 1 175 ? 8.161 16.941 -13.372 1.00 7.96 174 PRO A C 1
ATOM 1316 O O . PRO A 1 175 ? 9.253 17.300 -12.887 1.00 8.27 174 PRO A O 1
ATOM 1320 N N . SER A 1 176 ? 8.059 16.090 -14.359 1.00 7.56 175 SER A N 1
ATOM 1321 C CA . SER A 1 176 ? 9.260 15.364 -14.812 1.00 7.61 175 SER A CA 1
ATOM 1322 C C . SER A 1 176 ? 10.200 16.289 -15.538 1.00 7.99 175 SER A C 1
ATOM 1323 O O . SER A 1 176 ? 11.384 15.956 -15.696 1.00 8.71 175 SER A O 1
ATOM 1326 N N . LEU A 1 177 ? 9.727 17.471 -15.938 1.00 7.32 176 LEU A N 1
ATOM 1327 C CA . LEU A 1 177 ? 10.556 18.414 -16.703 1.00 7.12 176 LEU A CA 1
ATOM 1328 C C . LEU A 1 177 ? 11.026 19.568 -15.855 1.00 7.69 176 LEU A C 1
ATOM 1329 O O . LEU A 1 177 ? 11.796 20.442 -16.328 1.00 8.32 176 LEU A O 1
ATOM 1334 N N . ASN A 1 178 ? 10.569 19.649 -14.600 1.00 7.72 177 ASN A N 1
ATOM 1335 C CA . ASN A 1 178 ? 10.794 20.861 -13.786 1.00 8.58 177 ASN A CA 1
ATOM 1336 C C . ASN A 1 178 ? 10.433 22.121 -14.520 1.00 8.15 177 ASN A C 1
ATOM 1337 O O . ASN A 1 178 ? 11.117 23.147 -14.456 1.00 9.31 177 ASN A O 1
ATOM 1342 N N . LYS A 1 179 ? 9.302 22.091 -15.237 1.00 6.79 178 LYS A N 1
ATOM 1343 C CA . LYS A 1 179 ? 8.854 23.269 -15.988 1.00 6.89 178 LYS A CA 1
ATOM 1344 C C . LYS A 1 179 ? 7.342 23.392 -15.795 1.00 6.92 178 LYS A C 1
ATOM 1345 O O . LYS A 1 179 ? 6.710 22.458 -15.343 1.00 7.13 178 LYS A O 1
ATOM 1351 N N . LEU A 1 180 ? 6.782 24.523 -16.202 1.00 6.72 179 LEU A N 1
ATOM 1352 C CA . LEU A 1 180 ? 5.312 24.686 -16.213 1.00 6.22 179 LEU A CA 1
ATOM 1353 C C . LEU A 1 180 ? 4.952 24.976 -17.605 1.00 6.21 179 LEU A C 1
ATOM 1354 O O . LEU A 1 180 ? 5.670 25.645 -18.355 1.00 7.24 179 LEU A O 1
ATOM 1359 N N . SER A 1 181 ? 3.678 24.730 -17.903 1.00 5.30 180 SER A N 1
ATOM 1360 C CA . SER A 1 181 ? 3.055 25.324 -19.092 1.00 5.19 180 SER A CA 1
ATOM 1361 C C . SER A 1 181 ? 2.201 26.461 -18.660 1.00 6.29 180 SER A C 1
ATOM 1362 O O . SER A 1 181 ? 1.365 26.340 -17.739 1.00 6.82 180 SER A O 1
ATOM 1365 N N . SER A 1 182 ? 2.245 27.572 -19.419 1.00 5.28 181 SER A N 1
ATOM 1366 C CA . SER A 1 182 ? 1.467 28.719 -19.073 1.00 5.05 181 SER A CA 1
ATOM 1367 C C . SER A 1 182 ? 0.697 29.189 -20.276 1.00 5.43 181 SER A C 1
ATOM 1368 O O . SER A 1 182 ? 1.275 29.336 -21.391 1.00 5.90 181 SER A O 1
ATOM 1371 N N . LEU A 1 183 ? -0.613 29.412 -20.105 1.00 4.85 182 LEU A N 1
ATOM 1372 C CA . LEU A 1 183 ? -1.595 29.707 -21.198 1.00 5.83 182 LEU A CA 1
ATOM 1373 C C . LEU A 1 183 ? -2.184 31.069 -21.022 1.00 5.25 182 LEU A C 1
ATOM 1374 O O . LEU A 1 183 ? -2.525 31.475 -19.906 1.00 5.44 182 LEU A O 1
ATOM 1379 N N . PHE A 1 184 ? -2.385 31.740 -22.145 1.00 4.54 183 PHE A N 1
ATOM 1380 C CA . PHE A 1 184 ? -3.173 32.967 -22.189 1.00 5.46 183 PHE A CA 1
ATOM 1381 C C . PHE A 1 184 ? -4.109 32.892 -23.345 1.00 5.70 183 PHE A C 1
ATOM 1382 O O . PHE A 1 184 ? -3.696 32.688 -24.524 1.00 6.35 183 PHE A O 1
ATOM 1390 N N . VAL A 1 185 ? -5.405 33.103 -23.090 1.00 5.73 184 VAL A N 1
ATOM 1391 C CA . VAL A 1 185 ? -6.448 33.184 -24.134 1.00 5.92 184 VAL A CA 1
ATOM 1392 C C . VAL A 1 185 ? -6.989 34.615 -24.147 1.00 6.36 184 VAL A C 1
ATOM 1393 O O . VAL A 1 185 ? -7.359 35.146 -23.130 1.00 7.40 184 VAL A O 1
ATOM 1397 N N . VAL A 1 186 ? -7.046 35.163 -25.363 1.00 6.31 185 VAL A N 1
ATOM 1398 C CA . VAL A 1 186 ? -7.488 36.546 -25.516 1.00 8.27 185 VAL A CA 1
ATOM 1399 C C . VAL A 1 186 ? -8.997 36.654 -25.135 1.00 8.44 185 VAL A C 1
ATOM 1400 O O . VAL A 1 186 ? -9.783 35.772 -25.449 1.00 8.62 185 VAL A O 1
ATOM 1404 N N . PRO A 1 187 ? -9.398 37.827 -24.580 1.00 8.19 186 PRO A N 1
ATOM 1405 C CA . PRO A 1 187 ? -10.842 38.030 -24.354 1.00 8.50 186 PRO A CA 1
ATOM 1406 C C . PRO A 1 187 ? -11.672 37.872 -25.604 1.00 10.00 186 PRO A C 1
ATOM 1407 O O . PRO A 1 187 ? -11.150 38.062 -26.727 1.00 10.48 186 PRO A O 1
ATOM 1411 N N . GLN A 1 188 ? -12.924 37.531 -25.412 1.00 10.69 187 GLN A N 1
ATOM 1412 C CA . GLN A 1 188 ? -13.838 37.281 -26.541 1.00 12.11 187 GLN A CA 1
ATOM 1413 C C . GLN A 1 188 ? -14.170 38.553 -27.338 1.00 14.18 187 GLN A C 1
ATOM 1414 O O . GLN A 1 188 ? -14.495 39.569 -26.716 1.00 17.06 187 GLN A O 1
ATOM 1420 N N . CYS A 1 189 ? -14.092 38.419 -28.652 1.00 13.08 188 CYS A N 1
ATOM 1421 C CA . CYS A 1 189 ? -14.707 39.375 -29.623 1.00 14.73 188 CYS A CA 1
ATOM 1422 C C . CYS A 1 189 ? -15.730 38.568 -30.419 1.00 16.44 188 CYS A C 1
ATOM 1423 O O . CYS A 1 189 ? -15.372 37.736 -31.234 1.00 15.90 188 CYS A O 1
ATOM 1426 N N . GLU A 1 1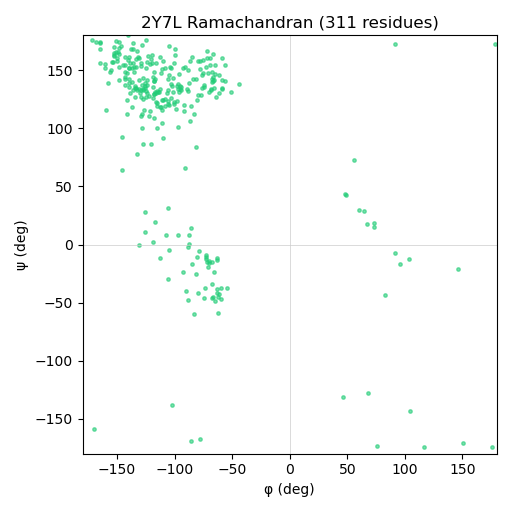90 ? -17.040 38.802 -30.193 0.75 17.90 189 GLU A N 1
ATOM 1427 C CA . GLU A 1 190 ? -18.075 37.816 -30.660 0.75 21.46 189 GLU A CA 1
ATOM 1428 C C . GLU A 1 190 ? -18.127 37.651 -32.192 0.75 20.82 189 GLU A C 1
ATOM 1429 O O . GLU A 1 190 ? -18.268 36.536 -32.746 0.75 19.97 189 GLU A O 1
ATOM 1435 N N . ASN A 1 191 ? -17.949 38.770 -32.833 0.75 19.60 190 ASN A N 1
ATOM 1436 C CA . ASN A 1 191 ? -17.972 38.747 -34.279 0.75 20.73 190 ASN A CA 1
ATOM 1437 C C . ASN A 1 191 ? -16.572 38.890 -34.839 0.75 19.73 190 ASN A C 1
ATOM 1438 O O . ASN A 1 191 ? -16.379 39.412 -35.954 0.75 20.07 190 ASN A O 1
ATOM 1443 N N . GLY A 1 192 ? -15.594 38.368 -34.074 1.00 17.59 191 GLY A N 1
ATOM 1444 C CA . GLY A 1 192 ? -14.223 38.280 -34.632 1.00 15.47 191 GLY A CA 1
ATOM 1445 C C . GLY A 1 192 ? -13.338 39.430 -34.375 1.00 16.00 191 GLY A C 1
ATOM 1446 O O . GLY A 1 192 ? -13.702 40.433 -33.801 1.00 15.04 191 GLY A O 1
ATOM 1447 N N . TYR A 1 193 ? -12.064 39.251 -34.751 1.00 12.39 192 TYR A N 1
ATOM 1448 C CA . TYR A 1 193 ? -11.023 40.204 -34.352 1.00 12.26 192 TYR A CA 1
ATOM 1449 C C . TYR A 1 193 ? -10.424 40.849 -35.598 1.00 13.23 192 TYR A C 1
ATOM 1450 O O . TYR A 1 193 ? -10.282 40.160 -36.598 1.00 12.95 192 TYR A O 1
ATOM 1459 N N . THR A 1 194 ? -9.992 42.100 -35.465 1.00 12.38 193 THR A N 1
ATOM 1460 C CA . THR A 1 194 ? -9.213 42.739 -36.532 1.00 12.91 193 THR A CA 1
ATOM 1461 C C . THR A 1 194 ? -7.740 42.497 -36.325 1.00 13.34 193 THR A C 1
ATOM 1462 O O . THR A 1 194 ? -7.038 42.286 -37.287 1.00 13.50 193 THR A O 1
ATOM 1466 N N . SER A 1 195 ? -7.278 42.561 -35.060 1.00 12.90 194 SER A N 1
ATOM 1467 C CA . SER A 1 195 ? -5.897 42.424 -34.763 1.00 12.24 194 SER A CA 1
ATOM 1468 C C . SER A 1 195 ? -5.799 42.246 -33.232 1.00 10.61 194 SER A C 1
ATOM 1469 O O . SER A 1 195 ? -6.787 42.430 -32.508 1.00 10.55 194 SER A O 1
ATOM 1472 N N . GLY A 1 196 ? -4.576 41.986 -32.775 1.00 10.36 195 GLY A N 1
ATOM 1473 C CA . GLY A 1 196 ? -4.289 41.959 -31.327 1.00 10.98 195 GLY A CA 1
ATOM 1474 C C . GLY A 1 196 ? -2.841 41.600 -31.050 1.00 10.71 195 GLY A C 1
ATOM 1475 O O . GLY A 1 196 ? -2.075 41.310 -32.001 1.00 8.99 195 GLY A O 1
ATOM 1476 N N . ILE A 1 197 ? -2.460 41.697 -29.779 1.00 9.22 196 ILE A N 1
ATOM 1477 C CA . ILE A 1 197 ? -1.158 41.331 -29.319 1.00 8.99 196 ILE A CA 1
ATOM 1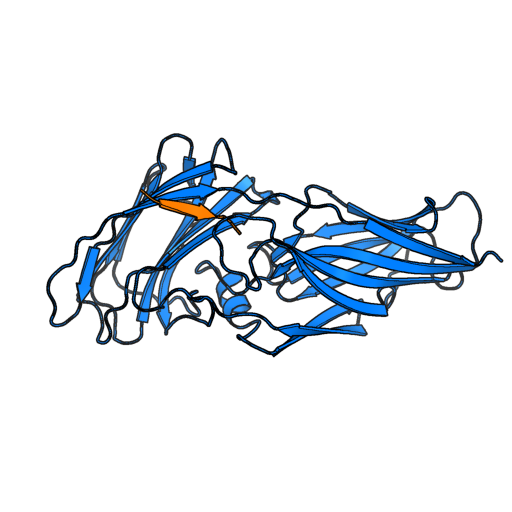478 C C . ILE A 1 197 ? -1.327 40.562 -28.026 1.00 10.21 196 ILE A C 1
ATOM 1479 O O . ILE A 1 197 ? -1.988 41.036 -27.099 1.00 13.56 196 ILE A O 1
ATOM 1484 N N . MET A 1 198 ? -0.903 39.314 -28.000 1.00 8.89 197 MET A N 1
ATOM 1485 C CA . MET A 1 198 ? -1.072 38.443 -26.859 1.00 8.67 197 MET A CA 1
ATOM 1486 C C . MET A 1 198 ? 0.284 37.933 -26.469 1.00 8.31 197 MET A C 1
ATOM 1487 O O . MET A 1 198 ? 1.183 37.697 -27.270 1.00 9.07 197 MET A O 1
ATOM 1492 N N . GLY A 1 199 ? 0.438 37.620 -25.137 1.00 8.83 198 GLY A N 1
ATOM 1493 C CA . GLY A 1 199 ? 1.686 37.086 -24.637 1.00 9.04 198 GLY A CA 1
ATOM 1494 C C . GLY A 1 199 ? 1.922 37.472 -23.194 1.00 8.95 198 GLY A C 1
ATOM 1495 O O . GLY A 1 199 ? 1.035 37.947 -22.511 1.00 8.43 198 GLY A O 1
ATOM 1496 N N . PHE A 1 200 ? 3.117 37.182 -22.713 1.00 8.75 199 PHE A N 1
ATOM 1497 C CA . PHE A 1 200 ? 3.503 37.544 -21.356 1.00 8.01 199 PHE A CA 1
ATOM 1498 C C . PHE A 1 200 ? 4.954 37.719 -21.235 1.00 7.75 199 PHE A C 1
ATOM 1499 O O . PHE A 1 200 ? 5.717 37.074 -21.883 1.00 9.54 199 PHE A O 1
ATOM 1507 N N . VAL A 1 201 ? 5.407 38.477 -20.247 1.00 8.35 200 VAL A N 1
ATOM 1508 C CA . VAL A 1 201 ? 6.772 38.736 -19.909 1.00 9.03 200 VAL A CA 1
ATOM 1509 C C . VAL A 1 201 ? 6.994 38.146 -18.526 1.00 8.50 200 VAL A C 1
ATOM 1510 O O . VAL A 1 201 ? 6.233 38.408 -17.558 1.00 9.63 200 VAL A O 1
ATOM 1514 N N . ALA A 1 202 ? 8.060 37.374 -18.418 1.00 9.54 201 ALA A N 1
ATOM 1515 C CA . ALA A 1 202 ? 8.413 36.744 -17.147 1.00 10.52 201 ALA A CA 1
ATOM 1516 C C . ALA A 1 202 ? 9.294 37.635 -16.336 1.00 10.66 201 ALA A C 1
ATOM 1517 O O . ALA A 1 202 ? 10.280 38.149 -16.788 1.00 12.05 201 ALA A O 1
ATOM 1519 N N . SER A 1 203 ? 8.948 37.747 -15.051 1.00 11.65 202 SER A N 1
ATOM 1520 C CA . SER A 1 203 ? 9.793 38.488 -14.091 1.00 12.49 202 SER A CA 1
ATOM 1521 C C . SER A 1 203 ? 11.034 37.673 -13.712 1.00 13.76 202 SER A C 1
ATOM 1522 O O . SER A 1 203 ? 11.132 36.454 -13.904 1.00 13.57 202 SER A O 1
ATOM 1525 N N . ASN A 1 204 ? 12.103 38.333 -13.221 1.00 15.64 203 ASN A N 1
ATOM 1526 C CA . ASN A 1 204 ? 13.294 37.595 -12.717 1.00 17.46 203 ASN A CA 1
ATOM 1527 C C . ASN A 1 204 ? 12.944 36.395 -11.836 1.00 16.69 203 ASN A C 1
ATOM 1528 O O . ASN A 1 204 ? 12.062 36.509 -10.972 1.00 17.54 203 ASN A O 1
ATOM 1533 N N . GLY A 1 205 ? 13.655 35.299 -12.032 1.00 17.39 204 GLY A N 1
ATOM 1534 C CA . GLY A 1 205 ? 13.245 34.034 -11.414 1.00 16.01 204 GLY A CA 1
ATOM 1535 C C . GLY A 1 205 ? 12.585 33.037 -12.331 1.00 14.99 204 GLY A C 1
ATOM 1536 O O . GLY A 1 205 ? 12.397 31.859 -11.943 1.00 16.18 204 GLY A O 1
ATOM 1537 N N . ALA A 1 206 ? 12.200 33.471 -13.544 1.00 12.68 205 ALA A N 1
ATOM 1538 C CA . ALA A 1 206 ? 11.571 32.546 -14.486 1.00 11.82 205 ALA A CA 1
ATOM 1539 C C . ALA A 1 206 ? 11.950 32.962 -15.888 1.00 11.18 205 ALA A C 1
ATOM 1540 O O . ALA A 1 206 ? 12.149 34.134 -16.175 1.00 12.33 205 ALA A O 1
ATOM 1542 N N . THR A 1 207 ? 11.963 32.004 -16.783 1.00 10.01 206 THR A N 1
ATOM 1543 C CA . THR A 1 207 ? 12.284 32.237 -18.179 1.00 11.45 206 THR A CA 1
ATOM 1544 C C . THR A 1 207 ? 11.347 31.431 -19.081 1.00 10.55 206 THR A C 1
ATOM 1545 O O . THR A 1 207 ? 10.766 30.401 -18.669 1.00 11.03 206 THR A O 1
ATOM 1549 N N . ILE A 1 208 ? 11.216 31.918 -20.296 1.00 8.98 207 ILE A N 1
ATOM 1550 C CA . ILE A 1 208 ? 10.344 31.293 -21.236 1.00 9.67 207 ILE A CA 1
ATOM 1551 C C . ILE A 1 208 ? 11.110 30.365 -22.076 1.00 9.61 207 ILE A C 1
ATOM 1552 O O . ILE A 1 208 ? 12.214 30.731 -22.572 1.00 10.90 207 ILE A O 1
ATOM 1557 N N . ASP A 1 209 ? 10.583 29.160 -22.324 1.00 8.41 208 ASP A N 1
ATOM 1558 C CA . ASP A 1 209 ? 11.251 28.173 -23.139 1.00 8.96 208 ASP A CA 1
ATOM 1559 C C . ASP A 1 209 ? 10.667 28.282 -24.537 1.00 9.94 208 ASP A C 1
ATOM 1560 O O . ASP A 1 209 ? 9.589 27.787 -24.859 1.00 8.80 208 ASP A O 1
ATOM 1565 N N . CYS A 1 210 ? 11.408 28.936 -25.401 1.00 9.96 209 CYS A N 1
ATOM 1566 C CA . CYS A 1 210 ? 10.912 29.252 -26.763 1.00 11.19 209 CYS A CA 1
ATOM 1567 C C . CYS A 1 210 ? 10.848 28.023 -27.680 1.00 10.96 209 CYS A C 1
ATOM 1568 O O . CYS A 1 210 ? 10.235 28.064 -28.762 1.00 11.61 209 CYS A O 1
ATOM 1571 N N . SER A 1 211 ? 11.399 26.894 -27.216 1.00 9.88 210 SER A N 1
ATOM 1572 C CA A SER A 1 211 ? 11.322 25.677 -28.001 0.50 9.65 210 SER A CA 1
ATOM 1573 C CA B SER A 1 211 ? 11.321 25.658 -27.987 0.50 10.60 210 SER A CA 1
ATOM 1574 C C . SER A 1 211 ? 9.998 24.906 -27.785 1.00 9.74 210 SER A C 1
ATOM 1575 O O . SER A 1 211 ? 9.742 23.918 -28.483 1.00 10.84 210 SER A O 1
ATOM 1580 N N . ASN A 1 212 ? 9.148 25.341 -26.820 1.00 9.02 211 ASN A N 1
ATOM 1581 C CA . ASN A 1 212 ? 7.876 24.633 -26.525 1.00 8.25 211 ASN A CA 1
ATOM 1582 C C . ASN A 1 212 ? 6.771 25.682 -26.454 1.00 9.41 211 ASN A C 1
ATOM 1583 O O . ASN A 1 212 ? 6.334 26.048 -25.335 1.00 9.37 211 ASN A O 1
ATOM 1588 N N . VAL A 1 213 ? 6.289 26.177 -27.593 1.00 8.84 212 VAL A N 1
ATOM 1589 C CA A VAL A 1 213 ? 5.288 27.263 -27.656 0.50 9.92 212 VAL A CA 1
ATOM 1590 C CA B VAL A 1 213 ? 5.330 27.305 -27.722 0.50 10.22 212 VAL A CA 1
ATOM 1591 C C . VAL A 1 213 ? 4.201 26.751 -28.584 1.00 9.50 212 VAL A C 1
ATOM 1592 O O . VAL A 1 213 ? 4.449 26.000 -29.573 1.00 13.05 212 VAL A O 1
ATOM 1599 N N . ASN A 1 214 ? 2.955 27.084 -28.265 1.00 6.51 213 ASN A N 1
ATOM 1600 C CA . ASN A 1 214 ? 1.872 26.795 -29.187 1.00 7.12 213 ASN A CA 1
ATOM 1601 C C . ASN A 1 214 ? 1.091 28.080 -29.417 1.00 6.99 213 ASN A C 1
ATOM 1602 O O . ASN A 1 214 ? 0.788 28.815 -28.447 1.00 8.21 213 ASN A O 1
ATOM 1607 N N . ILE A 1 215 ? 0.782 28.401 -30.668 1.00 8.27 214 ILE A N 1
ATOM 1608 C CA . ILE A 1 215 ? -0.052 29.538 -31.020 1.00 8.03 214 ILE A CA 1
ATOM 1609 C C . ILE A 1 215 ? -1.139 29.046 -31.961 1.00 8.55 214 ILE A C 1
ATOM 1610 O O . ILE A 1 215 ? -0.900 28.382 -32.941 1.00 10.69 214 ILE A O 1
ATOM 1615 N N . GLY A 1 216 ? -2.402 29.438 -31.684 1.00 7.28 215 GLY A N 1
ATOM 1616 C CA . GLY A 1 216 ? -3.483 28.984 -32.498 1.00 8.13 215 GLY A CA 1
ATOM 1617 C C . GLY A 1 216 ? -4.732 29.788 -32.282 1.00 6.68 215 GLY A C 1
ATOM 1618 O O . GLY A 1 216 ? -4.783 30.647 -31.375 1.00 7.18 215 GLY A O 1
ATOM 1619 N N . ILE A 1 217 ? -5.722 29.499 -33.082 1.00 6.91 216 ILE A N 1
ATOM 1620 C CA . ILE A 1 217 ? -7.124 29.903 -32.808 1.00 7.96 216 ILE A CA 1
ATOM 1621 C C . ILE A 1 217 ? -7.963 28.667 -32.602 1.00 7.79 216 ILE A C 1
ATOM 1622 O O . ILE A 1 217 ? -7.851 27.710 -33.350 1.00 8.89 216 ILE A O 1
ATOM 1627 N N . SER A 1 218 ? -8.762 28.715 -31.503 1.00 7.79 217 SER A N 1
ATOM 1628 C CA . SER A 1 218 ? -9.624 27.600 -31.166 1.00 7.29 217 SER A CA 1
ATOM 1629 C C . SER A 1 218 ? -11.068 27.954 -31.521 1.00 8.55 217 SER A C 1
ATOM 1630 O O . SER A 1 218 ? -11.511 29.066 -31.268 1.00 8.77 217 SER A O 1
ATOM 1633 N N . LYS A 1 219 ? -11.783 26.918 -31.938 1.00 9.21 218 LYS A N 1
ATOM 1634 C CA . LYS A 1 219 ? -13.226 27.015 -32.224 1.00 11.71 218 LYS A CA 1
ATOM 1635 C C . LYS A 1 219 ? -13.982 26.915 -30.920 1.00 11.72 218 LYS A C 1
ATOM 1636 O O . LYS A 1 219 ? -14.445 25.815 -30.513 1.00 13.89 218 LYS A O 1
ATOM 1642 N N . GLY A 1 220 ? -14.109 28.017 -30.250 1.00 10.14 219 GLY A N 1
ATOM 1643 C CA . GLY A 1 220 ? -14.704 28.008 -28.882 1.00 10.53 219 GLY A CA 1
ATOM 1644 C C . GLY A 1 220 ? -13.731 27.475 -27.819 1.00 9.31 219 GLY A C 1
ATOM 1645 O O . GLY A 1 220 ? -12.568 27.196 -28.107 1.00 10.09 219 GLY A O 1
ATOM 1646 N N . LEU A 1 221 ? -14.236 27.313 -26.621 1.00 9.37 220 LEU A N 1
ATOM 1647 C CA . LEU A 1 221 ? -13.485 26.734 -25.471 1.00 7.67 220 LEU A CA 1
ATOM 1648 C C . LEU A 1 221 ? -14.353 25.720 -24.814 1.00 7.76 220 LEU A C 1
ATOM 1649 O O . LEU A 1 221 ? -15.591 25.725 -24.898 1.00 9.81 220 LEU A O 1
ATOM 1654 N N . ASN A 1 222 ? -13.710 24.829 -24.051 1.00 8.39 221 ASN A N 1
ATOM 1655 C CA . ASN A 1 222 ? -14.503 23.802 -23.342 1.00 7.21 221 ASN A CA 1
ATOM 1656 C C . ASN A 1 222 ? -15.043 24.265 -21.975 1.00 6.89 221 ASN A C 1
ATOM 1657 O O . ASN A 1 222 ? -14.984 25.467 -21.650 1.00 7.36 221 ASN A O 1
ATOM 1662 N N . ASP A 1 223 ? -15.577 23.330 -21.170 1.00 7.38 222 ASP A N 1
ATOM 1663 C CA . ASP A 1 223 ? -16.169 23.685 -19.869 1.00 7.80 222 ASP A CA 1
ATOM 1664 C C . ASP A 1 223 ? -15.235 24.285 -18.827 1.00 6.99 222 ASP A C 1
ATOM 1665 O O . ASP A 1 223 ? -15.626 24.831 -17.802 1.00 7.70 222 ASP A O 1
ATOM 1670 N N . TRP A 1 224 ? -13.924 24.192 -19.149 1.00 6.77 223 TRP A N 1
ATOM 1671 C CA . TRP A 1 224 ? -12.876 24.755 -18.277 1.00 6.83 223 TRP A CA 1
ATOM 1672 C C . TRP A 1 224 ? -12.133 25.867 -19.018 1.00 6.39 223 TRP A C 1
ATOM 1673 O O . TRP A 1 224 ? -11.006 26.230 -18.609 1.00 6.55 223 TRP A O 1
ATOM 1684 N N . ASN A 1 225 ? -12.748 26.406 -20.076 1.00 6.38 224 ASN A N 1
ATOM 1685 C CA . ASN A 1 225 ? -12.219 27.585 -20.824 1.00 6.64 224 ASN A CA 1
ATOM 1686 C C . ASN A 1 225 ? -10.898 27.260 -21.500 1.00 7.09 224 ASN A C 1
ATOM 1687 O O . ASN A 1 225 ? -10.115 28.183 -21.728 1.00 6.25 224 ASN A O 1
ATOM 1692 N N . PHE A 1 226 ? -10.698 25.980 -21.870 1.00 6.10 225 PHE A N 1
ATOM 1693 C CA . PHE A 1 226 ? -9.465 25.610 -22.577 1.00 5.91 225 PHE A CA 1
ATOM 1694 C C . PHE A 1 226 ? -9.713 25.427 -24.056 1.00 6.53 225 PHE A C 1
ATOM 1695 O O . PHE A 1 226 ? -10.813 24.993 -24.479 1.00 6.16 225 PHE A O 1
ATOM 1703 N N . PRO A 1 227 ? -8.687 25.668 -24.862 1.00 5.83 226 PRO A N 1
ATOM 1704 C CA . PRO A 1 227 ? -8.792 25.403 -26.315 1.00 6.13 226 PRO A CA 1
ATOM 1705 C C . PRO A 1 227 ? -9.180 23.988 -26.630 1.00 6.57 226 PRO A C 1
ATOM 1706 O O . PRO A 1 227 ? -8.679 23.038 -26.050 1.00 7.30 226 PRO A O 1
ATOM 1710 N N . VAL A 1 228 ? -10.029 23.846 -27.631 1.00 6.90 227 VAL A N 1
ATOM 1711 C CA . VAL A 1 228 ? -10.423 22.531 -28.156 1.00 7.60 227 VAL A CA 1
ATOM 1712 C C . VAL A 1 228 ? -9.918 22.257 -29.583 1.00 7.10 227 VAL A C 1
ATOM 1713 O O . VAL A 1 228 ? -9.909 21.129 -30.060 1.00 9.97 227 VAL A O 1
ATOM 1717 N N . SER A 1 229 ? -9.420 23.330 -30.221 1.00 7.79 228 SER A N 1
ATOM 1718 C CA . SER A 1 229 ? -8.751 23.159 -31.513 1.00 9.09 228 SER A CA 1
ATOM 1719 C C . SER A 1 229 ? -7.645 24.166 -31.639 1.00 9.09 228 SER A C 1
ATOM 1720 O O . SER A 1 229 ? -7.538 25.080 -30.816 1.00 8.82 228 SER A O 1
ATOM 1723 N N . SER A 1 230 ? -6.791 24.036 -32.689 1.00 9.93 229 SER A N 1
ATOM 1724 C CA . SER A 1 230 ? -5.680 24.988 -32.897 1.00 11.39 229 SER A CA 1
ATOM 1725 C C . SER A 1 230 ? -5.490 25.140 -34.376 1.00 13.43 229 SER A C 1
ATOM 1726 O O . SER A 1 230 ? -4.731 24.382 -34.966 1.00 18.58 229 SER A O 1
ATOM 1729 N N . GLU A 1 231 ? -6.152 26.145 -34.946 1.00 11.65 230 GLU A N 1
ATOM 1730 C CA . GLU A 1 231 ? -6.097 26.349 -36.380 1.00 12.78 230 GLU A CA 1
ATOM 1731 C C . GLU A 1 231 ? -5.062 27.463 -36.661 1.00 12.68 230 GLU A C 1
ATOM 1732 O O . GLU A 1 231 ? -4.759 28.313 -35.765 1.00 10.66 230 GLU A O 1
ATOM 1738 N N . SER A 1 232 ? -4.631 27.534 -37.928 1.00 14.11 231 SER A N 1
ATOM 1739 C CA . SER A 1 232 ? -3.684 28.595 -38.272 1.00 14.44 231 SER A CA 1
ATOM 1740 C C . SER A 1 232 ? -4.400 29.923 -38.609 1.00 13.77 231 SER A C 1
ATOM 1741 O O . SER A 1 232 ? -5.590 29.988 -38.796 1.00 15.31 231 SER A O 1
ATOM 1744 N N . PHE A 1 233 ? -3.607 30.994 -38.539 1.00 12.28 232 PHE A N 1
ATOM 1745 C CA . PHE A 1 233 ? -4.057 32.385 -38.767 1.00 10.95 232 PHE A CA 1
ATOM 1746 C C . PHE A 1 233 ? -2.790 33.211 -38.965 1.00 10.80 232 PHE A C 1
ATOM 1747 O O . PHE A 1 233 ? -1.683 32.690 -38.825 1.00 13.03 232 PHE A O 1
ATOM 1755 N N . SER A 1 234 ? -2.924 34.513 -39.323 1.00 11.19 233 SER A N 1
ATOM 1756 C CA . SER A 1 234 ? -1.742 35.339 -39.663 1.00 11.34 233 SER A CA 1
ATOM 1757 C C . SER A 1 234 ? -1.276 36.016 -38.400 1.00 10.85 233 SER A C 1
ATOM 1758 O O . SER A 1 234 ? -1.975 36.818 -37.781 1.00 10.32 233 SER A O 1
ATOM 1761 N N . TYR A 1 235 ? -0.048 35.707 -38.065 1.00 9.83 234 TYR A N 1
ATOM 1762 C CA . TYR A 1 235 ? 0.609 36.309 -36.935 1.00 10.25 234 TYR A CA 1
ATOM 1763 C C . TYR A 1 235 ? 2.103 36.346 -37.078 1.00 11.42 234 TYR A C 1
ATOM 1764 O O . TYR A 1 235 ? 2.673 35.599 -37.919 1.00 10.76 234 TYR A O 1
ATOM 1773 N N . THR A 1 236 ? 2.742 37.200 -36.250 1.00 10.73 235 THR A N 1
ATOM 1774 C CA . THR A 1 236 ? 4.198 37.185 -36.050 1.00 12.21 235 THR A CA 1
ATOM 1775 C C . THR A 1 236 ? 4.478 36.865 -34.555 1.00 11.27 235 THR A C 1
ATOM 1776 O O . THR A 1 236 ? 3.898 37.560 -33.649 1.00 11.47 235 THR A O 1
ATOM 1780 N N . LYS A 1 237 ? 5.355 35.885 -34.316 1.00 13.04 236 LYS A N 1
ATOM 1781 C CA . LYS A 1 237 ? 5.857 35.458 -32.980 1.00 13.37 236 LYS A CA 1
ATOM 1782 C C . LYS A 1 237 ? 7.208 36.145 -32.708 1.00 13.41 236 LYS A C 1
ATOM 1783 O O . LYS A 1 237 ? 8.098 36.124 -33.539 1.00 14.09 236 LYS A O 1
ATOM 1789 N N . THR A 1 238 ? 7.384 36.752 -31.526 1.00 12.55 237 THR A N 1
ATOM 1790 C CA . THR A 1 238 ? 8.643 37.235 -31.067 1.00 14.11 237 THR A CA 1
ATOM 1791 C C . THR A 1 238 ? 8.905 36.523 -29.714 1.00 12.26 237 THR A C 1
ATOM 1792 O O . THR A 1 238 ? 8.160 36.781 -28.753 1.00 11.89 237 THR A O 1
ATOM 1796 N N . CYS A 1 239 ? 9.858 35.626 -29.638 1.00 12.33 238 CYS A N 1
ATOM 1797 C CA . CYS A 1 239 ? 10.074 34.866 -28.381 1.00 12.40 238 CYS A CA 1
ATOM 1798 C C . CYS A 1 239 ? 11.496 35.021 -27.946 1.00 13.17 238 CYS A C 1
ATOM 1799 O O . CYS A 1 239 ? 12.447 34.736 -28.711 1.00 15.86 238 CYS A O 1
ATOM 1802 N N . THR A 1 240 ? 11.667 35.435 -26.701 1.00 14.24 239 THR A N 1
ATOM 1803 C CA . THR A 1 240 ? 12.914 35.598 -26.046 1.00 15.38 239 THR A CA 1
ATOM 1804 C C . THR A 1 240 ? 12.809 34.827 -24.720 1.00 14.24 239 THR A C 1
ATOM 1805 O O . THR A 1 240 ? 11.740 34.382 -24.276 1.00 12.10 239 THR A O 1
ATOM 1809 N N . SER A 1 241 ? 13.894 34.697 -24.014 1.00 16.30 240 SER A N 1
ATOM 1810 C CA . SER A 1 241 ? 13.853 33.974 -22.803 1.00 15.33 240 SER A CA 1
ATOM 1811 C C . SER A 1 241 ? 13.089 34.798 -21.699 1.00 13.13 240 SER A C 1
ATOM 1812 O O . SER A 1 241 ? 12.685 34.278 -20.676 1.00 12.08 240 SER A O 1
ATOM 1815 N N . THR A 1 242 ? 12.809 36.064 -21.943 1.00 13.42 241 THR A N 1
ATOM 1816 C CA . THR A 1 242 ? 12.155 36.888 -20.973 1.00 14.13 241 THR A CA 1
ATOM 1817 C C . THR A 1 242 ? 10.723 37.176 -21.286 1.00 12.84 241 THR A C 1
ATOM 1818 O O . THR A 1 242 ? 9.911 37.336 -20.369 1.00 13.62 241 THR A O 1
ATOM 1822 N N . SER A 1 243 ? 10.435 37.204 -22.588 1.00 12.64 242 SER A N 1
ATOM 1823 C CA . SER A 1 243 ? 9.105 37.490 -23.130 1.00 13.31 242 SER A CA 1
ATOM 1824 C C . SER A 1 243 ? 8.638 36.716 -24.407 1.00 11.70 242 SER A C 1
ATOM 1825 O O . SER A 1 243 ? 9.455 36.428 -25.303 1.00 12.06 242 SER A O 1
ATOM 1828 N N . ILE A 1 244 ? 7.373 36.389 -24.477 1.00 10.07 243 ILE A N 1
ATOM 1829 C CA . ILE A 1 244 ? 6.766 35.929 -25.729 1.00 9.75 243 ILE A CA 1
ATOM 1830 C C . ILE A 1 244 ? 5.681 36.951 -26.140 1.00 9.70 243 ILE A C 1
ATOM 1831 O O . ILE A 1 244 ? 4.827 37.348 -25.319 1.00 13.59 243 ILE A O 1
ATOM 1836 N N . THR A 1 245 ? 5.693 37.404 -27.410 1.00 10.58 244 THR A N 1
ATOM 1837 C CA . THR A 1 245 ? 4.695 38.343 -27.892 1.00 13.50 244 THR A CA 1
ATOM 1838 C C . THR A 1 245 ? 4.224 37.810 -29.216 1.00 11.20 244 THR A C 1
ATOM 1839 O O . THR A 1 245 ? 5.034 37.413 -30.035 1.00 12.02 244 THR A O 1
ATOM 1843 N N . VAL A 1 246 ? 2.934 37.785 -29.450 1.00 9.83 245 VAL A N 1
ATOM 1844 C CA . VAL A 1 246 ? 2.327 37.355 -30.728 1.00 8.63 245 VAL A CA 1
ATOM 1845 C C . VAL A 1 246 ? 1.407 38.448 -31.201 1.00 9.69 245 VAL A C 1
ATOM 1846 O O . VAL A 1 246 ? 0.364 38.773 -30.581 1.00 9.95 245 VAL A O 1
ATOM 1850 N N . GLU A 1 247 ? 1.743 39.053 -32.364 1.00 8.93 246 GLU A N 1
ATOM 1851 C CA . GLU A 1 247 ? 0.849 40.111 -32.977 1.00 8.38 246 GLU A CA 1
ATOM 1852 C C . GLU A 1 247 ? 0.115 39.380 -34.084 1.00 8.53 246 GLU A C 1
ATOM 1853 O O . GLU A 1 247 ? 0.700 38.697 -34.900 1.00 9.42 246 GLU A O 1
ATOM 1859 N N . PHE A 1 248 ? -1.201 39.549 -34.101 1.00 8.31 247 PHE A N 1
ATOM 1860 C CA . PHE A 1 248 ? -1.999 38.831 -35.072 1.00 8.84 247 PHE A CA 1
ATOM 1861 C C . PHE A 1 248 ? -2.970 39.777 -35.803 1.00 9.11 247 PHE A C 1
ATOM 1862 O O . PHE A 1 248 ? -3.323 40.832 -35.324 1.00 9.66 247 PHE A O 1
ATOM 1870 N N . GLN A 1 249 ? -3.432 39.293 -36.958 1.00 10.09 248 GLN A N 1
ATOM 1871 C CA . GLN A 1 249 ? -4.415 40.031 -37.809 1.00 10.63 248 GLN A CA 1
ATOM 1872 C C . GLN A 1 249 ? -5.804 39.434 -37.620 1.00 11.25 248 GLN A C 1
ATOM 1873 O O . GLN A 1 249 ? -6.170 39.188 -36.456 1.00 12.66 248 GLN A O 1
ATOM 1879 N N . ASN A 1 250 ? -6.591 39.249 -38.672 1.00 13.89 249 ASN A N 1
ATOM 1880 C CA . ASN A 1 250 ? -7.958 38.856 -38.539 1.00 13.65 249 ASN A CA 1
ATOM 1881 C C . ASN A 1 250 ? -8.131 37.472 -38.004 1.00 11.87 249 ASN A C 1
ATOM 1882 O O . ASN A 1 250 ? -7.419 36.526 -38.363 1.00 13.97 249 ASN A O 1
ATOM 1887 N N . VAL A 1 251 ? -9.139 37.350 -37.132 1.00 12.20 250 VAL A N 1
ATOM 1888 C CA . VAL A 1 251 ? -9.577 36.037 -36.635 1.00 11.76 250 VAL A CA 1
ATOM 1889 C C . VAL A 1 251 ? -11.107 35.997 -36.788 1.00 12.64 250 VAL A C 1
ATOM 1890 O O . VAL A 1 251 ? -11.738 36.969 -36.358 1.00 12.77 250 VAL A O 1
ATOM 1894 N N . PRO A 1 252 ? -11.672 34.893 -37.319 1.00 12.97 251 PRO A N 1
ATOM 1895 C CA . PRO A 1 252 ? -13.168 34.862 -37.569 1.00 14.62 251 PRO A CA 1
ATOM 1896 C C . PRO A 1 252 ? -13.990 34.770 -36.316 1.00 14.53 251 PRO A C 1
ATOM 1897 O O . PRO A 1 252 ? -13.526 34.360 -35.236 1.00 13.35 251 PRO A O 1
ATOM 1901 N N . ALA A 1 253 ? -15.258 35.016 -36.500 1.00 14.94 252 ALA A N 1
ATOM 1902 C CA . ALA A 1 253 ? -16.213 34.955 -35.396 1.00 15.11 252 ALA A CA 1
ATOM 1903 C C . ALA A 1 253 ? -16.263 33.509 -34.974 1.00 14.88 252 ALA A C 1
ATOM 1904 O O . ALA A 1 253 ? -16.221 32.576 -35.811 1.00 15.44 252 ALA A O 1
ATOM 1906 N N . GLY A 1 254 ? -16.343 33.350 -33.636 1.00 12.45 253 GLY A N 1
ATOM 1907 C CA . GLY A 1 254 ? -16.401 31.970 -33.073 1.00 13.13 253 GLY A CA 1
ATOM 1908 C C . GLY A 1 254 ? -15.075 31.373 -32.727 1.00 11.81 253 GLY A C 1
ATOM 1909 O O . GLY A 1 254 ? -15.026 30.300 -32.171 1.00 13.42 253 GLY A O 1
ATOM 1910 N N . TYR A 1 255 ? -14.000 32.063 -33.089 1.00 11.81 254 TYR A N 1
ATOM 1911 C CA . TYR A 1 255 ? -12.633 31.588 -32.751 1.00 9.55 254 TYR A CA 1
ATOM 1912 C C . TYR A 1 255 ? -12.006 32.425 -31.706 1.00 9.66 254 TYR A C 1
ATOM 1913 O O . TYR A 1 255 ? -12.297 33.627 -31.565 1.00 10.71 254 TYR A O 1
ATOM 1922 N N . ARG A 1 256 ? -11.104 31.811 -30.938 1.00 8.40 255 ARG A N 1
ATOM 1923 C CA . ARG A 1 256 ? -10.427 32.474 -29.813 1.00 8.34 255 ARG A CA 1
ATOM 1924 C C . ARG A 1 256 ? -8.887 32.292 -29.941 1.00 7.03 255 ARG A C 1
ATOM 1925 O O . ARG A 1 256 ? -8.370 31.152 -29.946 1.00 7.74 255 ARG A O 1
ATOM 1933 N N . PRO A 1 257 ? -8.140 33.358 -30.189 1.00 6.96 256 PRO A N 1
ATOM 1934 C CA . PRO A 1 257 ? -6.663 33.276 -30.240 1.00 6.84 256 PRO A CA 1
ATOM 1935 C C . PRO A 1 257 ? -6.064 32.943 -28.875 1.00 6.95 256 PRO A C 1
ATOM 1936 O O . PRO A 1 257 ? -6.549 33.443 -27.833 1.00 7.11 256 PRO A O 1
ATOM 1940 N N . PHE A 1 258 ? -4.985 32.152 -28.897 1.00 5.96 257 PHE A N 1
ATOM 1941 C CA . PHE A 1 258 ? -4.350 31.900 -27.616 1.00 5.97 257 PHE A CA 1
ATOM 1942 C C . PHE A 1 258 ? -2.876 31.606 -27.868 1.00 6.25 257 PHE A C 1
ATOM 1943 O O . PHE A 1 258 ? -2.447 31.331 -29.024 1.00 6.39 257 PHE A O 1
ATOM 1951 N N . VAL A 1 259 ? -2.121 31.676 -26.757 1.00 5.63 258 VAL A N 1
ATOM 1952 C CA . VAL A 1 259 ? -0.681 31.371 -26.754 1.00 6.15 258 VAL A CA 1
ATOM 1953 C C . VAL A 1 259 ? -0.327 30.674 -25.491 1.00 5.27 258 VAL A C 1
ATOM 1954 O O . VAL A 1 259 ? -0.780 31.045 -24.413 1.00 6.51 258 VAL A O 1
ATOM 1958 N N . ASP A 1 260 ? 0.493 29.641 -25.646 1.00 5.80 259 ASP A N 1
ATOM 1959 C CA . ASP A 1 260 ? 1.044 29.019 -24.485 1.00 5.61 259 ASP A CA 1
ATOM 1960 C C . ASP A 1 260 ? 2.555 28.732 -24.622 1.00 5.77 259 ASP A C 1
ATOM 1961 O O . ASP A 1 260 ? 3.043 28.637 -25.755 1.00 6.49 259 ASP A O 1
ATOM 1966 N N . ALA A 1 261 ? 3.270 28.690 -23.502 1.00 5.81 260 ALA A N 1
ATOM 1967 C CA . ALA A 1 261 ? 4.670 28.438 -23.545 1.00 6.25 260 ALA A CA 1
ATOM 1968 C C . ALA A 1 261 ? 5.080 27.602 -22.310 1.00 6.33 260 ALA A C 1
ATOM 1969 O O . ALA A 1 261 ? 4.447 27.731 -21.237 1.00 6.81 260 ALA A O 1
ATOM 1971 N N . TYR A 1 262 ? 6.153 26.852 -22.388 1.00 5.59 261 TYR A N 1
ATOM 1972 C CA . TYR A 1 262 ? 6.800 26.323 -21.177 1.00 5.57 261 TYR A CA 1
ATOM 1973 C C . TYR A 1 262 ? 7.592 27.398 -20.455 1.00 7.08 261 TYR A C 1
ATOM 1974 O O . TYR A 1 262 ? 8.140 28.318 -21.138 1.00 7.11 261 TYR A O 1
ATOM 1983 N N . ILE A 1 263 ? 7.632 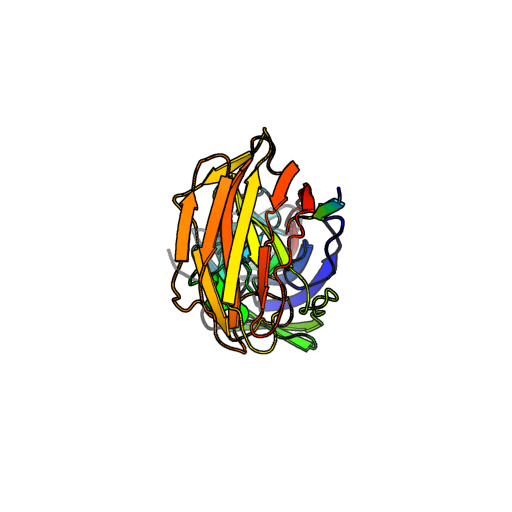27.260 -19.147 1.00 6.77 262 ILE A N 1
ATOM 1984 C CA . ILE A 1 263 ? 8.294 28.217 -18.278 1.00 7.54 262 ILE A CA 1
ATOM 1985 C C . ILE A 1 263 ? 9.250 27.408 -17.402 1.00 8.06 262 ILE A C 1
ATOM 1986 O O . ILE A 1 263 ? 8.944 26.411 -16.851 1.00 7.88 262 ILE A O 1
ATOM 1991 N N . SER A 1 264 ? 10.498 27.872 -17.267 1.00 7.95 263 SER A N 1
ATOM 1992 C CA . SER A 1 264 ? 11.415 27.328 -16.309 1.00 9.46 263 SER A CA 1
ATOM 1993 C C . SER A 1 264 ? 11.611 28.368 -15.231 1.00 10.00 263 SER A C 1
ATOM 1994 O O . SER A 1 264 ? 12.090 29.481 -15.473 1.00 12.83 263 SER A O 1
ATOM 1997 N N . ALA A 1 265 ? 11.358 27.951 -14.025 1.00 11.60 264 ALA A N 1
ATOM 1998 C CA . ALA A 1 265 ? 11.428 28.842 -12.866 1.00 13.20 264 ALA A CA 1
ATOM 1999 C C . ALA A 1 265 ? 12.475 28.359 -11.907 1.00 13.36 264 ALA A C 1
ATOM 2000 O O . ALA A 1 265 ? 12.531 27.145 -11.655 1.00 15.76 264 ALA A O 1
ATOM 2002 N N . GLU A 1 266 ? 13.222 29.279 -11.318 1.00 12.79 265 GLU A N 1
ATOM 2003 C CA . GLU A 1 266 ? 14.222 28.832 -10.297 1.00 14.13 265 GLU A CA 1
ATOM 2004 C C . GLU A 1 266 ? 13.508 28.174 -9.078 1.00 12.88 265 GLU A C 1
ATOM 2005 O O . GLU A 1 266 ? 13.970 27.161 -8.536 1.00 14.30 265 GLU A O 1
ATOM 2011 N N . ASN A 1 267 ? 12.398 28.793 -8.661 1.00 11.08 266 ASN A N 1
ATOM 2012 C CA . ASN A 1 267 ? 11.485 28.280 -7.693 1.00 10.32 266 ASN A CA 1
ATOM 2013 C C . ASN A 1 267 ? 10.153 27.920 -8.396 1.00 9.67 266 ASN A C 1
ATOM 2014 O O . ASN A 1 267 ? 9.407 28.821 -8.763 1.00 10.56 266 ASN A O 1
ATOM 2019 N N . ILE A 1 268 ? 9.911 26.637 -8.598 1.00 10.05 267 ILE A N 1
ATOM 2020 C CA . ILE A 1 268 ? 8.779 26.194 -9.468 1.00 9.80 267 ILE A CA 1
ATOM 2021 C C . ILE A 1 268 ? 7.522 26.623 -8.768 1.00 9.47 267 ILE A C 1
ATOM 2022 O O . ILE A 1 268 ? 6.449 26.770 -9.453 1.00 9.94 267 ILE A O 1
ATOM 2027 N N . ASP A 1 269 ? 7.544 26.824 -7.451 1.00 9.91 268 ASP A N 1
ATOM 2028 C CA . ASP A 1 269 ? 6.322 27.184 -6.764 1.00 9.10 268 ASP A CA 1
ATOM 2029 C C . ASP A 1 269 ? 6.023 28.690 -6.718 1.00 9.52 268 ASP A C 1
ATOM 2030 O O . ASP A 1 269 ? 5.012 29.107 -6.098 1.00 9.18 268 ASP A O 1
ATOM 2035 N N . LYS A 1 270 ? 6.809 29.511 -7.458 1.00 9.76 269 LYS A N 1
ATOM 2036 C CA . LYS A 1 270 ? 6.515 30.984 -7.466 1.00 9.01 269 LYS A CA 1
ATOM 2037 C C . LYS A 1 270 ? 7.128 31.620 -8.675 1.00 9.69 269 LYS A C 1
ATOM 2038 O O . LYS A 1 270 ? 8.373 31.697 -8.817 1.00 10.73 269 LYS A O 1
ATOM 2044 N N . TYR A 1 271 ? 6.309 32.159 -9.572 1.00 8.05 270 TYR A N 1
ATOM 2045 C CA . TYR A 1 271 ? 6.839 33.015 -10.652 1.00 8.09 270 TYR A CA 1
ATOM 2046 C C . TYR A 1 271 ? 5.812 34.018 -11.034 1.00 7.50 270 TYR A C 1
ATOM 2047 O O . TYR A 1 271 ? 4.622 33.867 -10.676 1.00 8.16 270 TYR A O 1
ATOM 2056 N N . THR A 1 272 ? 6.239 35.120 -11.690 1.00 8.21 271 THR A N 1
ATOM 2057 C CA . THR A 1 272 ? 5.296 36.159 -12.062 1.00 8.34 271 THR A CA 1
ATOM 2058 C C . THR A 1 272 ? 5.334 36.437 -13.561 1.00 8.32 271 THR A C 1
ATOM 2059 O O . THR A 1 272 ? 6.410 36.471 -14.173 1.00 8.82 271 THR A O 1
ATOM 2063 N N . LEU A 1 273 ? 4.114 36.670 -14.077 1.00 7.88 272 LEU A N 1
ATOM 2064 C CA . LEU A 1 273 ? 3.967 37.035 -15.480 1.00 7.90 272 LEU A CA 1
ATOM 2065 C C . LEU A 1 273 ? 3.190 38.309 -15.626 1.00 8.82 272 LEU A C 1
ATOM 2066 O O . LEU A 1 273 ? 2.216 38.528 -14.929 1.00 9.32 272 LEU A O 1
ATOM 2071 N N . THR A 1 274 ? 3.665 39.147 -16.547 1.00 8.55 273 THR A N 1
ATOM 2072 C CA . THR A 1 274 ? 2.902 40.370 -16.927 1.00 9.12 273 THR A CA 1
ATOM 2073 C C . THR A 1 274 ? 2.422 40.188 -18.363 1.00 8.61 273 THR A C 1
ATOM 2074 O O . THR A 1 274 ? 3.191 40.000 -19.322 1.00 9.91 273 THR A O 1
ATOM 2078 N N . TYR A 1 275 ? 1.130 40.196 -18.513 1.00 9.07 274 TYR A N 1
ATOM 2079 C CA . TYR A 1 275 ? 0.510 39.887 -19.782 1.00 8.96 274 TYR A CA 1
ATOM 2080 C C . TYR A 1 275 ? 0.221 41.097 -20.599 1.00 10.88 274 TYR A C 1
ATOM 2081 O O . TYR A 1 275 ? -0.253 42.119 -20.128 1.00 12.51 274 TYR A O 1
ATOM 2090 N N . ALA A 1 276 ? 0.549 40.989 -21.876 1.00 11.42 275 ALA A N 1
ATOM 2091 C CA . ALA A 1 276 ? 0.330 42.227 -22.720 1.00 14.38 275 ALA A CA 1
ATOM 2092 C C . ALA A 1 276 ? -1.163 42.762 -22.875 1.00 15.07 275 ALA A C 1
ATOM 2093 O O . ALA A 1 276 ? -1.553 43.949 -22.625 0.50 15.12 275 ALA A O 1
ATOM 2095 N N . ASN A 1 277 ? -1.915 41.850 -23.402 1.00 12.11 276 ASN A N 1
ATOM 2096 C CA . ASN A 1 277 ? -3.347 41.852 -23.579 1.00 10.50 276 ASN A CA 1
ATOM 2097 C C . ASN A 1 277 ? -3.926 43.052 -24.353 1.00 10.62 276 ASN A C 1
ATOM 2098 O O . ASN A 1 277 ? -4.583 43.930 -23.769 1.00 12.40 276 ASN A O 1
ATOM 2103 N N . GLU A 1 278 ? -3.683 43.047 -25.629 1.00 12.26 277 GLU A N 1
ATOM 2104 C CA . GLU A 1 278 ? -4.257 44.009 -26.600 1.00 11.79 277 GLU A CA 1
ATOM 2105 C C . GLU A 1 278 ? -5.078 43.317 -27.617 1.00 12.58 277 GLU A C 1
ATOM 2106 O O . GLU A 1 278 ? -4.741 42.212 -28.110 1.00 11.16 277 GLU A O 1
ATOM 2112 N N . TYR A 1 279 ? -6.225 43.854 -27.921 1.00 12.55 278 TYR A N 1
ATOM 2113 C CA . TYR A 1 279 ? -7.077 43.268 -28.920 1.00 11.48 278 TYR A CA 1
ATOM 2114 C C . TYR A 1 279 ? -7.994 44.311 -29.529 1.00 11.55 278 TYR A C 1
ATOM 2115 O O . TYR A 1 279 ? -8.430 45.208 -28.806 1.00 12.87 278 TYR A O 1
ATOM 2124 N N . THR A 1 280 ? -8.343 44.086 -30.790 1.00 12.25 279 THR A N 1
ATOM 2125 C CA . THR A 1 280 ? -9.278 44.938 -31.497 1.00 14.66 279 THR A CA 1
ATOM 2126 C C . THR A 1 280 ? -10.319 44.098 -32.121 1.00 14.01 279 THR A C 1
ATOM 2127 O O . THR A 1 280 ? -10.087 43.342 -33.057 1.00 14.76 279 THR A O 1
ATOM 2131 N N . CYS A 1 281 ? -11.544 44.195 -31.589 1.00 15.48 280 CYS A N 1
ATOM 2132 C CA . CYS A 1 281 ? -12.616 43.515 -32.203 1.00 15.49 280 CYS A CA 1
ATOM 2133 C C . CYS A 1 281 ? -13.043 44.162 -33.522 1.00 16.62 280 CYS A C 1
ATOM 2134 O O . CYS A 1 281 ? -12.866 45.354 -33.668 1.00 18.50 280 CYS A O 1
ATOM 2137 N N . GLU A 1 282 ? -13.590 43.375 -34.420 0.75 15.66 281 GLU A N 1
ATOM 2138 C CA . GLU A 1 282 ? -14.262 43.895 -35.612 0.75 19.90 281 GLU A CA 1
ATOM 2139 C C . GLU A 1 282 ? -15.410 44.805 -35.150 0.75 22.43 281 GLU A C 1
ATOM 2140 O O . GLU A 1 282 ? -16.172 44.448 -34.279 0.75 23.48 281 GLU A O 1
ATOM 2146 N N . ASN A 1 283 ? -15.519 45.969 -35.776 0.75 25.27 282 ASN A N 1
ATOM 2147 C CA . ASN A 1 283 ? -16.472 47.043 -35.360 0.75 27.19 282 ASN A CA 1
ATOM 2148 C C . ASN A 1 283 ? -16.288 47.601 -33.944 0.75 26.09 282 ASN A C 1
ATOM 2149 O O . ASN A 1 283 ? -17.248 48.051 -33.309 0.75 26.16 282 ASN A O 1
ATOM 2154 N N . GLY A 1 284 ? -15.042 47.572 -33.472 0.75 24.51 283 GLY A N 1
ATOM 2155 C CA . GLY A 1 284 ? -14.691 47.998 -32.126 0.75 21.80 283 GLY A CA 1
ATOM 2156 C C . GLY A 1 284 ? -13.440 48.848 -32.152 0.75 20.95 283 GLY A C 1
ATOM 2157 O O . GLY A 1 284 ? -12.795 48.998 -33.184 0.75 22.16 283 GLY A O 1
ATOM 2158 N N . ASN A 1 285 ? -13.109 49.404 -30.998 0.75 20.28 284 ASN A N 1
ATOM 2159 C CA . ASN A 1 285 ? -11.887 50.127 -30.772 0.75 20.75 284 ASN A CA 1
ATOM 2160 C C . ASN A 1 285 ? -10.926 49.216 -30.066 0.75 18.94 284 ASN A C 1
ATOM 2161 O O . ASN A 1 285 ? -11.342 48.303 -29.350 0.75 19.45 284 ASN A O 1
ATOM 2166 N N . THR A 1 286 ? -9.657 49.519 -30.224 1.00 19.77 285 THR A N 1
ATOM 2167 C CA . THR A 1 286 ? -8.559 48.773 -29.564 1.00 17.75 285 THR A CA 1
ATOM 2168 C C . THR A 1 286 ? -8.637 48.848 -28.055 1.00 18.47 285 THR A C 1
ATOM 2169 O O . THR A 1 286 ? -8.713 49.947 -27.441 1.00 19.45 285 THR A O 1
ATOM 2173 N N . VAL A 1 287 ? -8.544 47.661 -27.429 1.00 16.47 286 VAL A N 1
ATOM 2174 C CA . VAL A 1 287 ? -8.472 47.598 -25.979 1.00 17.49 286 VAL A CA 1
ATOM 2175 C C . VAL A 1 287 ? -7.054 47.264 -25.601 1.00 16.68 286 VAL A C 1
ATOM 2176 O O . VAL A 1 287 ? -6.471 46.340 -26.179 1.00 15.25 286 VAL A O 1
ATOM 2180 N N . VAL A 1 288 ? -6.497 47.981 -24.659 1.00 16.67 287 VAL A N 1
ATOM 2181 C CA . VAL A 1 288 ? -5.173 47.665 -24.079 1.00 17.24 287 VAL A CA 1
ATOM 2182 C C . VAL A 1 288 ? -5.357 47.464 -22.611 1.00 15.86 287 VAL A C 1
ATOM 2183 O O . VAL A 1 288 ? -5.697 48.413 -21.879 1.00 18.40 287 VAL A O 1
ATOM 2187 N N . ASP A 1 289 ? -5.117 46.247 -22.115 1.00 14.68 288 ASP A N 1
ATOM 2188 C CA . ASP A 1 289 ? -5.534 45.935 -20.736 1.00 14.39 288 ASP A CA 1
ATOM 2189 C C . ASP A 1 289 ? -4.517 44.970 -20.071 1.00 13.73 288 ASP A C 1
ATOM 2190 O O . ASP A 1 289 ? -4.942 43.796 -19.762 1.00 12.90 288 ASP A O 1
ATOM 2195 N N . PRO A 1 290 ? -3.286 45.393 -19.886 1.00 13.07 289 PRO A N 1
ATOM 2196 C CA . PRO A 1 290 ? -2.278 44.524 -19.289 1.00 12.85 289 PRO A CA 1
ATOM 2197 C C . PRO A 1 290 ? -2.646 44.193 -17.848 1.00 12.32 289 PRO A C 1
ATOM 2198 O O . PRO A 1 290 ? -3.259 44.990 -17.172 1.00 14.97 289 PRO A O 1
ATOM 2202 N N . PHE A 1 291 ? -2.152 43.040 -17.354 1.00 11.23 290 PHE A N 1
ATOM 2203 C CA . PHE A 1 291 ? -2.299 42.723 -15.971 1.00 9.94 290 PHE A CA 1
ATOM 2204 C C . PHE A 1 291 ? -1.142 41.811 -15.602 1.00 9.20 290 PHE A C 1
ATOM 2205 O O . PHE A 1 291 ? -0.455 41.237 -16.475 1.00 11.21 290 PHE A O 1
ATOM 2213 N N . THR A 1 292 ? -0.985 41.574 -14.287 1.00 9.92 291 THR A N 1
ATOM 2214 C CA . THR A 1 292 ? 0.117 40.748 -13.732 1.00 10.19 291 THR A CA 1
ATOM 2215 C C . THR A 1 292 ? -0.519 39.688 -12.844 1.00 10.19 291 THR A C 1
ATOM 2216 O O . THR A 1 292 ? -1.393 39.936 -12.052 1.00 10.51 291 THR A O 1
ATOM 2220 N N . LEU A 1 293 ? 0.083 38.509 -12.898 1.00 9.23 292 LEU A N 1
ATOM 2221 C CA . LEU A 1 293 ? -0.258 37.383 -12.001 1.00 8.55 292 LEU A CA 1
ATOM 2222 C C . LEU A 1 293 ? 0.984 36.722 -11.442 1.00 9.50 292 LEU A C 1
ATOM 2223 O O . LEU A 1 293 ? 1.957 36.547 -12.132 1.00 8.77 292 LEU A O 1
ATOM 2228 N N . THR A 1 294 ? 0.947 36.432 -10.132 1.00 8.45 293 THR A N 1
ATOM 2229 C CA . THR A 1 294 ? 2.015 35.640 -9.491 1.00 8.52 293 THR A CA 1
ATOM 2230 C C . THR A 1 294 ? 1.371 34.270 -9.178 1.00 7.12 293 THR A C 1
ATOM 2231 O O . THR A 1 294 ? 0.297 34.197 -8.591 1.00 7.74 293 THR A O 1
ATOM 2235 N N . TRP A 1 295 ? 2.038 33.241 -9.678 1.00 6.92 294 TRP A N 1
ATOM 2236 C CA . TRP A 1 295 ? 1.543 31.866 -9.736 1.00 7.10 294 TRP A CA 1
ATOM 2237 C C . TRP A 1 295 ? 2.178 31.055 -8.687 1.00 7.02 294 TRP A C 1
ATOM 2238 O O . TRP A 1 295 ? 3.412 30.990 -8.596 1.00 7.39 294 TRP A O 1
ATOM 2249 N N . TRP A 1 296 ? 1.379 30.376 -7.829 1.00 6.97 295 TRP A N 1
ATOM 2250 C CA . TRP A 1 296 ? 1.822 29.646 -6.614 1.00 6.48 295 TRP A CA 1
ATOM 2251 C C . TRP A 1 296 ? 1.634 28.165 -6.779 1.00 6.72 295 TRP A C 1
ATOM 2252 O O . TRP A 1 296 ? 0.597 27.716 -7.202 1.00 7.00 295 TRP A O 1
ATOM 2263 N N . GLY A 1 297 ? 2.665 27.414 -6.416 1.00 6.72 296 GLY A N 1
ATOM 2264 C CA . GLY A 1 297 ? 2.626 25.971 -6.475 1.00 7.42 296 GLY A CA 1
ATOM 2265 C C . GLY A 1 297 ? 1.662 25.306 -5.507 1.00 6.63 296 GLY A C 1
ATOM 2266 O O . GLY A 1 297 ? 1.221 25.913 -4.507 1.00 8.23 296 GLY A O 1
ATOM 2267 N N . TYR A 1 298 ? 1.402 24.057 -5.792 1.00 6.13 297 TYR A N 1
ATOM 2268 C CA . TYR A 1 298 ? 0.454 23.210 -4.980 1.00 6.31 297 TYR A CA 1
ATOM 2269 C C . TYR A 1 298 ? 1.281 22.351 -4.061 1.00 6.86 297 TYR A C 1
ATOM 2270 O O . TYR A 1 298 ? 2.545 22.255 -4.173 1.00 7.94 297 TYR A O 1
ATOM 2279 N N . LYS A 1 299 ? 0.630 21.708 -3.100 1.00 7.99 298 LYS A N 1
ATOM 2280 C CA . LYS A 1 299 ? 1.281 20.763 -2.177 1.00 8.16 298 LYS A CA 1
ATOM 2281 C C . LYS A 1 299 ? 1.065 19.334 -2.718 1.00 7.97 298 LYS A C 1
ATOM 2282 O O . LYS A 1 299 ? -0.020 18.967 -3.143 1.00 8.65 298 LYS A O 1
ATOM 2288 N N . ASN A 1 300 ? 2.142 18.560 -2.629 1.00 8.32 299 ASN A N 1
ATOM 2289 C CA . ASN A 1 300 ? 2.109 17.149 -3.035 1.00 8.47 299 ASN A CA 1
ATOM 2290 C C . ASN A 1 300 ? 1.643 16.280 -1.881 1.00 8.36 299 ASN A C 1
ATOM 2291 O O . ASN A 1 300 ? 1.775 16.631 -0.721 1.00 12.00 299 ASN A O 1
ATOM 2296 N N . SER A 1 301 ? 1.136 15.083 -2.203 1.00 8.43 300 SER A N 1
ATOM 2297 C CA . SER A 1 301 ? 0.589 14.133 -1.247 1.00 7.64 300 SER A CA 1
ATOM 2298 C C . SER A 1 301 ? 1.351 12.811 -1.458 1.00 8.12 300 SER A C 1
ATOM 2299 O O . SER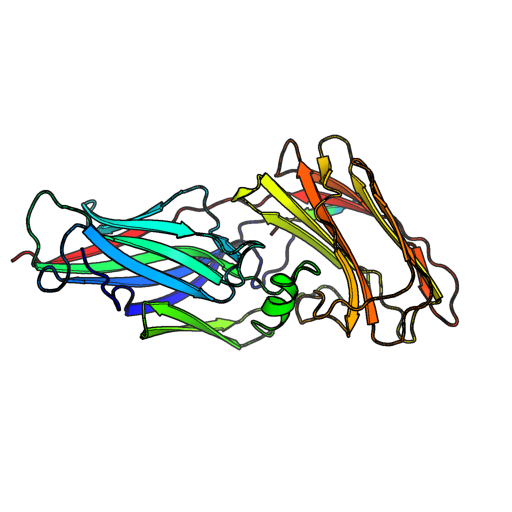 A 1 301 ? 2.250 12.763 -2.314 1.00 8.89 300 SER A O 1
ATOM 2302 N N . GLU A 1 302 ? 1.082 11.813 -0.642 1.00 8.37 301 GLU A N 1
ATOM 2303 C CA . GLU A 1 302 ? 1.692 10.473 -0.874 1.00 8.06 301 GLU A CA 1
ATOM 2304 C C . GLU A 1 302 ? 0.631 9.427 -1.137 1.00 7.82 301 GLU A C 1
ATOM 2305 O O . GLU A 1 302 ? -0.439 9.409 -0.478 1.00 10.06 301 GLU A O 1
ATOM 2311 N N . ALA A 1 303 ? 0.950 8.548 -2.061 1.00 7.13 302 ALA A N 1
ATOM 2312 C CA . ALA A 1 303 ? 0.182 7.335 -2.274 1.00 7.31 302 ALA A CA 1
ATOM 2313 C C . ALA A 1 303 ? 0.519 6.365 -1.197 1.00 9.00 302 ALA A C 1
ATOM 2314 O O . ALA A 1 303 ? 1.737 6.291 -0.784 1.00 10.65 302 ALA A O 1
ATOM 2316 N N . ASP A 1 304 ? -0.522 5.598 -0.823 1.00 8.82 303 ASP A N 1
ATOM 2317 C CA . ASP A 1 304 ? -0.297 4.526 0.176 1.00 10.38 303 ASP A CA 1
ATOM 2318 C C . ASP A 1 304 ? -1.276 3.394 -0.040 1.00 9.68 303 ASP A C 1
ATOM 2319 O O . ASP A 1 304 ? -2.157 3.467 -0.932 1.00 9.44 303 ASP A O 1
ATOM 2324 N N . SER A 1 305 ? -1.131 2.327 0.702 1.00 10.31 304 SER A N 1
ATOM 2325 C CA . SER A 1 305 ? -1.962 1.151 0.518 1.00 9.59 304 SER A CA 1
ATOM 2326 C C . SER A 1 305 ? -2.171 0.430 1.826 1.00 8.36 304 SER A C 1
ATOM 2327 O O . SER A 1 305 ? -1.380 0.593 2.775 1.00 10.63 304 SER A O 1
ATOM 2330 N N . ASP A 1 306 ? -3.186 -0.446 1.807 1.00 9.27 305 ASP A N 1
ATOM 2331 C CA . ASP A 1 306 ? -3.398 -1.344 2.977 1.00 11.25 305 ASP A CA 1
ATOM 2332 C C . ASP A 1 306 ? -3.983 -2.645 2.471 1.00 11.17 305 ASP A C 1
ATOM 2333 O O . ASP A 1 306 ? -4.359 -2.703 1.318 1.00 10.57 305 ASP A O 1
ATOM 2338 N N . GLY A 1 307 ? -4.052 -3.689 3.300 1.00 11.04 306 GLY A N 1
ATOM 2339 C CA . GLY A 1 307 ? -4.688 -4.939 2.868 1.00 10.62 306 GLY A CA 1
ATOM 2340 C C . GLY A 1 307 ? -4.561 -6.016 3.946 1.00 11.39 306 GLY A C 1
ATOM 2341 O O . GLY A 1 307 ? -4.140 -5.734 5.110 1.00 13.19 306 GLY A O 1
ATOM 2342 N N . ASP A 1 308 ? -5.019 -7.204 3.532 1.00 12.32 307 ASP A N 1
ATOM 2343 C CA . ASP A 1 308 ? -5.098 -8.360 4.455 1.00 14.28 307 ASP A CA 1
ATOM 2344 C C . ASP A 1 308 ? -4.580 -9.532 3.694 1.00 13.08 307 ASP A C 1
ATOM 2345 O O . ASP A 1 308 ? -5.004 -9.799 2.575 1.00 13.49 307 ASP A O 1
ATOM 2350 N N . VAL A 1 309 ? -3.699 -10.287 4.351 1.00 13.93 308 VAL A N 1
ATOM 2351 C CA . VAL A 1 309 ? -3.080 -11.463 3.696 1.00 13.67 308 VAL A CA 1
ATOM 2352 C C . VAL A 1 309 ? -3.765 -12.691 4.319 1.00 13.72 308 VAL A C 1
ATOM 2353 O O . VAL A 1 309 ? -4.103 -12.689 5.533 1.00 16.43 308 VAL A O 1
ATOM 2357 N N . ILE A 1 310 ? -3.978 -13.662 3.459 1.00 14.33 309 ILE A N 1
ATOM 2358 C CA . ILE A 1 310 ? -4.392 -15.032 3.867 1.00 14.52 309 ILE A CA 1
ATOM 2359 C C . ILE A 1 310 ? -3.131 -15.876 3.687 1.00 15.83 309 ILE A C 1
ATOM 2360 O O . ILE A 1 310 ? -2.592 -15.984 2.579 1.00 15.60 309 ILE A O 1
ATOM 2365 N N . VAL A 1 311 ? -2.695 -16.551 4.754 0.75 17.00 310 VAL A N 1
ATOM 2366 C CA . VAL A 1 311 ? -1.536 -17.470 4.686 0.75 23.00 310 VAL A CA 1
ATOM 2367 C C . VAL A 1 311 ? -1.958 -18.949 4.596 0.75 23.39 310 VAL A C 1
ATOM 2368 O O . VAL A 1 311 ? -2.691 -19.468 5.486 0.75 25.49 310 VAL A O 1
ATOM 2372 N N . VAL A 1 312 ? -1.485 -19.605 3.529 0.50 24.68 311 VAL A N 1
ATOM 2373 C CA . VAL A 1 312 ? -1.515 -21.057 3.350 0.50 25.34 311 VAL A CA 1
ATOM 2374 C C . VAL A 1 312 ? -0.877 -21.534 2.012 0.50 24.36 311 VAL A C 1
ATOM 2375 O O . VAL A 1 312 ? 0.126 -20.973 1.506 0.50 24.48 311 VAL A O 1
ATOM 2379 N N . ALA B 2 11 ? -0.169 42.120 -9.643 0.50 24.66 12 ALA B N 1
ATOM 2380 C CA . ALA B 2 11 ? -1.350 42.695 -8.994 0.50 23.14 12 ALA B CA 1
ATOM 2381 C C . ALA B 2 11 ? -2.338 41.644 -8.495 0.50 20.56 12 ALA B C 1
ATOM 2382 O O . ALA B 2 11 ? -3.166 41.998 -7.680 0.50 22.07 12 ALA B O 1
ATOM 2384 N N . LYS B 2 12 ? -2.250 40.365 -8.914 0.75 16.03 13 LYS B N 1
ATOM 2385 C CA . LYS B 2 12 ? -3.172 39.372 -8.352 0.75 15.41 13 LYS B CA 1
ATOM 2386 C C . LYS B 2 12 ? -2.435 38.035 -8.184 0.75 12.06 13 LYS B C 1
ATOM 2387 O O . LYS B 2 12 ? -1.431 37.766 -8.863 0.75 12.45 13 LYS B O 1
ATOM 2393 N N . GLN B 2 13 ? -2.936 37.252 -7.235 1.00 11.57 14 GLN B N 1
ATOM 2394 C CA . GLN B 2 13 ? -2.323 35.936 -6.962 1.00 10.91 14 GLN B CA 1
ATOM 2395 C C . GLN B 2 13 ? -3.151 34.809 -7.608 1.00 10.58 14 GLN B C 1
ATOM 2396 O O . GLN B 2 13 ? -4.386 34.882 -7.627 1.00 11.08 14 GLN B O 1
ATOM 2402 N N . ALA B 2 14 ? -2.454 33.764 -8.122 1.00 8.59 15 ALA B N 1
ATOM 2403 C CA . ALA B 2 14 ? -3.174 32.686 -8.761 1.00 7.39 15 ALA B CA 1
ATOM 2404 C C . ALA B 2 14 ? -2.460 31.367 -8.413 1.00 7.55 15 ALA B C 1
ATOM 2405 O O . ALA B 2 14 ? -1.300 31.384 -8.022 1.00 7.87 15 ALA B O 1
ATOM 2407 N N . GLY B 2 15 ? -3.129 30.237 -8.572 1.00 7.69 16 GLY B N 1
ATOM 2408 C CA . GLY B 2 15 ? -2.539 28.920 -8.247 1.00 6.73 16 GLY B CA 1
ATOM 2409 C C . GLY B 2 15 ? -2.279 28.057 -9.437 1.00 7.46 16 GLY B C 1
ATOM 2410 O O . GLY B 2 15 ? -3.029 28.075 -10.400 1.00 8.30 16 GLY B O 1
ATOM 2411 N N . ASP B 2 16 ? -1.232 27.267 -9.333 1.00 6.73 17 ASP B N 1
ATOM 2412 C CA . ASP B 2 16 ? -0.921 26.277 -10.340 1.00 7.41 17 ASP B CA 1
ATOM 2413 C C . ASP B 2 16 ? -1.786 25.063 -10.211 1.00 8.52 17 ASP B C 1
ATOM 2414 O O . ASP B 2 16 ? -2.172 24.627 -9.115 1.00 9.78 17 ASP B O 1
ATOM 2419 N N . VAL B 2 17 ? -1.991 24.448 -11.353 1.00 7.60 18 VAL B N 1
ATOM 2420 C CA . VAL B 2 17 ? -2.466 23.015 -11.337 1.00 7.37 18 VAL B CA 1
ATOM 2421 C C . VAL B 2 17 ? -1.371 21.942 -11.673 1.00 8.71 18 VAL B C 1
ATOM 2422 O O . VAL B 2 17 ? -0.230 22.533 -11.813 1.00 8.10 18 VAL B O 1
#

InterPro domains:
  IPR008440 Agglutinin-like protein repeat [PF05792] (364-395)
  IPR008440 Agglutinin-like protein repeat [PF05792] (400-431)
  IPR008440 Agglutinin-like protein repeat [PF05792] (437-468)
  IPR008440 Agglutinin-like protein repeat [PF05792] (473-504)
  IPR008440 Agglutinin-like protein repeat [PF05792] (509-540)
  IPR008440 Agglutinin-like protein repeat [PF05792] (545-576)
  IPR008440 Agglutinin-like protein repeat [PF05792] (581-612)
  IPR008440 Agglutinin-like protein repeat [PF05792] (617-648)
  IPR008440 Agglutinin-like protein repeat [PF05792] (653-684)
  IPR008440 Agglutinin-like protein repeat [PF05792] (689-720)
  IPR008440 Agglutinin-like protein repeat [PF05792] (725-756)
  IPR008440 Agglutinin-like protein repeat [PF05792] (761-792)
  IPR008440 Agglutinin-like protein repeat [PF05792] (797-828)
  IPR008440 Agglutinin-like protein repeat [PF05792] (833-864)
  IPR008440 Agglutinin-like protein repeat [PF05792] (869-900)
  IPR008440 Agglutinin-like protein repeat [PF05792] (905-936)
  IPR008440 Agglutinin-like protein repeat [PF05792] (941-972)
  IPR008440 Agglutinin-like protein repeat [PF05792] (977-1008)
  IPR008440 Agglutinin-like protein repeat [PF05792] (1013-1044)
  IPR008440 Agglutinin-like protein repeat [PF05792] (1049-1080)

B-factor: mean 12.69, std 6.92, range [4.43, 100.0]

Organism: Candida albicans (strain SC5314 / ATCC MYA-2876) (NCBI:txid237561)

Nearest PDB structures (foldseek):
  2y7o-assembly1_A  TM=9.443E-01  e=1.397E-51  Candida albicans
  2ylh-assembly1_A  TM=9.396E-01  e=3.341E-51  Candida albicans
  2y7n-assembly1_A  TM=9.454E-01  e=9.701E-51  Candida albicans
  4lee-assembly4_D  TM=9.848E-01  e=5.124E-45  Candida albicans
  4leb-assembly1_A  TM=9.612E-01  e=2.586E-41  Candida albicans